Protein AF-A0A2G6FQD0-F1 (afdb_monomer)

Mean predicted aligned error: 5.32 Å

pLDDT: mean 90.0, std 11.41, range [51.72, 98.69]

Radius of gyration: 18.46 Å; Cα contacts (8 Å, |Δi|>4): 497; chains: 1; bounding box: 42×35×57 Å

Sequence (243 aa):
MTTVGIIANPVSGKDIRRLVAHGSVFDNQEKVRIVRRLLVGLARTGVRRVIYMPDYYAIVPRACRGVDTPIELESTPMRAENNQQDSSKAARLMVEAGASCIFVLGGDGTSRVVAKESGAVPIVPLSTGTNNVFPYMIEATIAGLAGGIIASGKVKTEEACYRSPCFEILDAEGSLLDIALVDAAVHTDTFIGSKAIWSMEQISQIFLSRCRPDSIGLSAIGGQLCTISPREQKGLHLVLGKK

Secondary structure (DSSP, 8-state):
--EEEEEE-SSTT--THHHHS-PPP--HHHHHHHHHHHHHHHTTTT--EEEE---TT-HHHHHHTT---SPEEEE-S----SSHHHHHHHHHHHHHTT-S-EEEEE-HHHHHHHHHHHTTS-EEEEESSSS-SSSB---HHHHHHHHHHHHTTSS-HHHH------EEEE-TTS-EEEEESSEEEEE--S---SS----GGGEEEEEES-B-TTS-THHHHHHTT--B-TTSS--EEEEPPP-

Foldseek 3Di:
DQEAEEEAQQCFQPACVVVVPVWDGLHLVVLLVLLLLLQLLLLVQPAAEYEYQDDPVRSNVSSCVPPDGNHHYHYQPDDDPSDLVSLLVSLLSCVVVPHQEYEFEHAQSSCFSSVVRNVPRHYQFEYSTPAHDPHDPDRNSVSSNLRSNRSSVVDDCVVRHADFDKDFDADPVGHGPGIGRFKDWDFQDPDCDSVDDPDPLRTQKMKGSFAACPHDDPSNVVNVVHGDDRRDRDMDMDGDDHD

Structure (mmCIF, N/CA/C/O backbone):
data_AF-A0A2G6FQD0-F1
#
_entry.id   AF-A0A2G6FQD0-F1
#
loop_
_atom_site.group_PDB
_atom_site.id
_atom_site.type_symbol
_atom_site.label_atom_id
_atom_site.label_alt_id
_atom_site.label_comp_id
_atom_site.label_asym_id
_atom_site.label_entity_id
_atom_site.label_seq_id
_atom_site.pdbx_PDB_ins_code
_atom_site.Cartn_x
_atom_site.Cartn_y
_atom_site.Cartn_z
_ato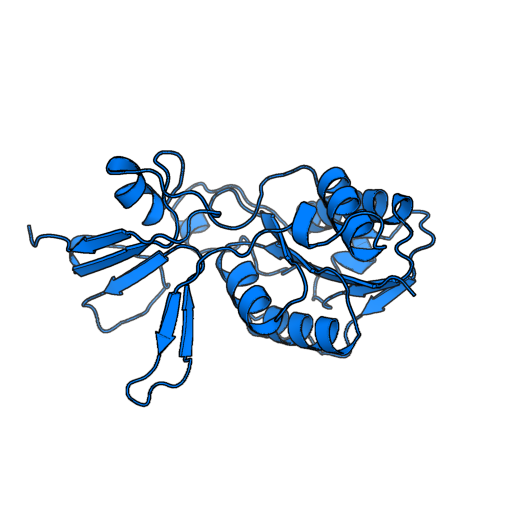m_site.occupancy
_atom_site.B_iso_or_equiv
_atom_site.auth_seq_id
_atom_site.auth_comp_id
_atom_site.auth_asym_id
_atom_site.auth_atom_id
_atom_site.pdbx_PDB_model_num
ATOM 1 N N . MET A 1 1 ? 1.796 3.377 -24.790 1.00 71.94 1 MET A N 1
ATOM 2 C CA . MET A 1 1 ? 2.871 2.586 -24.147 1.00 71.94 1 MET A CA 1
ATOM 3 C C . MET A 1 1 ? 2.362 2.156 -22.781 1.00 71.94 1 MET A C 1
ATOM 5 O O . MET A 1 1 ? 1.781 2.994 -22.107 1.00 71.94 1 MET A O 1
ATOM 9 N N . THR A 1 2 ? 2.486 0.882 -22.405 1.00 93.12 2 THR A N 1
ATOM 10 C CA . THR A 1 2 ? 1.972 0.396 -21.114 1.00 93.12 2 THR A CA 1
ATOM 11 C C . THR A 1 2 ? 2.855 0.892 -19.971 1.00 93.12 2 THR A C 1
ATOM 13 O O . THR A 1 2 ? 4.031 0.514 -19.899 1.00 93.12 2 THR A O 1
ATOM 16 N N . THR A 1 3 ? 2.268 1.712 -19.097 1.00 97.12 3 THR A N 1
ATOM 17 C CA . THR A 1 3 ? 2.952 2.414 -18.005 1.00 97.12 3 THR A CA 1
ATOM 18 C C . THR A 1 3 ? 2.413 1.957 -16.653 1.00 97.12 3 THR A C 1
ATOM 20 O O . THR A 1 3 ? 1.199 1.895 -16.460 1.00 97.12 3 THR A O 1
ATOM 23 N N . VAL A 1 4 ? 3.302 1.684 -15.698 1.00 98.44 4 VAL A N 1
ATOM 24 C CA . VAL A 1 4 ? 2.933 1.442 -14.292 1.00 98.44 4 VAL A CA 1
ATOM 25 C C . VAL A 1 4 ? 3.696 2.376 -13.356 1.00 98.44 4 VAL A C 1
ATOM 27 O O . VAL A 1 4 ? 4.795 2.826 -13.677 1.00 98.44 4 VAL A O 1
ATOM 30 N N . GLY A 1 5 ? 3.111 2.658 -12.197 1.00 98.56 5 GLY A N 1
ATOM 31 C CA . GLY A 1 5 ? 3.716 3.441 -11.125 1.00 98.56 5 GLY A CA 1
ATOM 32 C C . GLY A 1 5 ? 4.351 2.556 -10.049 1.00 98.56 5 GLY A C 1
ATOM 33 O O . GLY A 1 5 ? 3.781 1.525 -9.699 1.00 98.56 5 GLY A O 1
ATOM 34 N N . ILE A 1 6 ? 5.494 2.950 -9.481 1.00 98.62 6 ILE A N 1
ATOM 35 C CA . ILE A 1 6 ? 6.069 2.327 -8.275 1.00 98.62 6 ILE A CA 1
ATOM 36 C C . ILE A 1 6 ? 6.344 3.393 -7.214 1.00 98.62 6 ILE A C 1
ATOM 38 O O . ILE A 1 6 ? 7.216 4.250 -7.370 1.00 98.62 6 ILE A O 1
ATOM 42 N N . ILE A 1 7 ? 5.652 3.291 -6.083 1.00 98.31 7 ILE A N 1
ATOM 43 C CA . ILE A 1 7 ? 5.854 4.133 -4.904 1.00 98.31 7 ILE A CA 1
ATOM 44 C C . ILE A 1 7 ? 6.503 3.276 -3.821 1.00 98.31 7 ILE A C 1
ATOM 46 O O . ILE A 1 7 ? 5.837 2.489 -3.151 1.00 98.31 7 ILE A O 1
ATOM 50 N N . ALA A 1 8 ? 7.817 3.422 -3.647 1.00 95.50 8 ALA A N 1
ATOM 51 C CA . ALA A 1 8 ? 8.569 2.749 -2.593 1.00 95.50 8 ALA A CA 1
ATOM 52 C C . ALA A 1 8 ? 8.951 3.743 -1.495 1.00 95.50 8 ALA A C 1
ATOM 54 O O . ALA A 1 8 ? 9.950 4.447 -1.597 1.00 95.50 8 ALA A O 1
ATOM 55 N N . ASN A 1 9 ? 8.150 3.809 -0.432 1.00 88.25 9 ASN A N 1
ATOM 56 C CA . ASN A 1 9 ? 8.385 4.757 0.654 1.00 88.25 9 ASN A CA 1
ATOM 57 C C . ASN A 1 9 ? 9.619 4.335 1.479 1.00 88.25 9 ASN A C 1
ATOM 59 O O . ASN A 1 9 ? 9.568 3.287 2.124 1.00 88.25 9 ASN A O 1
ATOM 63 N N . PRO A 1 10 ? 10.716 5.114 1.539 1.00 80.75 10 PRO A N 1
ATOM 64 C CA . PRO A 1 10 ? 11.914 4.733 2.296 1.00 80.75 10 PRO A CA 1
ATOM 65 C C . PRO A 1 10 ? 11.749 4.913 3.820 1.00 80.75 10 PRO A C 1
ATOM 67 O O . PRO A 1 10 ? 12.528 4.369 4.604 1.00 80.75 10 PRO A O 1
ATOM 70 N N . VAL A 1 11 ? 10.735 5.665 4.260 1.00 79.56 11 VAL A N 1
ATOM 71 C CA . VAL A 1 11 ? 10.433 5.936 5.676 1.00 79.56 11 VAL A CA 1
ATOM 72 C C . VAL A 1 11 ? 9.488 4.881 6.262 1.00 79.56 11 VAL A C 1
ATOM 74 O O . VAL A 1 11 ? 9.475 4.666 7.474 1.00 79.56 11 VAL A O 1
ATOM 77 N N . SER A 1 12 ? 8.728 4.169 5.421 1.00 70.88 12 SER A N 1
ATOM 78 C CA . SER A 1 12 ? 7.830 3.102 5.881 1.00 70.88 12 SER A CA 1
ATOM 79 C C . SER A 1 12 ? 8.605 2.001 6.621 1.00 70.88 12 SER A C 1
ATOM 81 O O . SER A 1 12 ? 9.744 1.680 6.280 1.00 70.88 12 SER A O 1
ATOM 83 N N . GLY A 1 13 ? 8.004 1.426 7.665 1.00 61.00 13 GLY A N 1
ATOM 84 C CA . GLY A 1 13 ? 8.693 0.446 8.509 1.00 61.00 13 GLY A CA 1
ATOM 85 C C . GLY A 1 13 ? 9.676 1.055 9.524 1.00 61.00 13 GLY A C 1
ATOM 86 O O . GLY A 1 13 ? 10.594 0.382 9.981 1.00 61.00 13 GLY A O 1
ATOM 87 N N . LYS A 1 14 ? 9.504 2.314 9.921 1.00 61.28 14 LYS A N 1
ATOM 88 C CA . LYS A 1 14 ? 10.261 2.926 11.032 1.00 61.28 14 LYS A CA 1
ATOM 89 C C . LYS A 1 14 ? 9.347 3.428 12.156 1.00 61.28 14 LYS A C 1
ATOM 91 O O . LYS A 1 14 ? 9.673 4.384 12.842 1.00 61.28 14 LYS A O 1
ATOM 96 N N . ASP A 1 15 ? 8.176 2.804 12.295 1.00 63.69 15 ASP A N 1
ATOM 97 C CA . ASP A 1 15 ? 7.167 3.135 13.311 1.00 63.69 15 ASP A CA 1
ATOM 98 C C . ASP A 1 15 ? 7.757 3.022 14.731 1.00 63.69 15 ASP A C 1
ATOM 100 O O . ASP A 1 15 ? 8.482 2.067 15.021 1.00 63.69 15 ASP A O 1
ATOM 104 N N . ILE A 1 16 ? 7.418 3.976 15.610 1.00 57.91 16 ILE A N 1
ATOM 105 C CA . ILE A 1 16 ? 7.811 4.014 17.029 1.00 57.91 16 ILE A CA 1
ATOM 106 C C . ILE A 1 16 ? 7.453 2.725 17.772 1.00 57.91 16 ILE A C 1
ATOM 108 O O . ILE A 1 16 ? 8.170 2.316 18.682 1.00 57.91 16 ILE A O 1
ATOM 112 N N . ARG A 1 17 ? 6.405 2.018 17.331 1.00 58.41 17 ARG A N 1
ATOM 113 C CA . ARG A 1 17 ? 6.041 0.695 17.845 1.00 58.41 17 ARG A CA 1
ATOM 114 C C . ARG A 1 17 ? 7.159 -0.335 17.689 1.00 58.41 17 ARG A C 1
ATOM 116 O O . ARG A 1 17 ? 7.110 -1.338 18.373 1.00 58.41 17 ARG A O 1
ATOM 123 N N . ARG A 1 18 ? 8.181 -0.104 16.859 1.00 56.62 18 ARG A N 1
ATOM 124 C CA . ARG A 1 18 ? 9.378 -0.963 16.756 1.00 56.62 18 ARG A CA 1
ATOM 125 C C . ARG A 1 18 ? 10.430 -0.692 17.835 1.00 56.62 18 ARG A C 1
ATOM 127 O O . ARG A 1 18 ? 11.294 -1.531 18.050 1.00 56.62 18 ARG A O 1
ATOM 134 N N . LEU A 1 19 ? 10.368 0.465 18.497 1.00 51.72 19 LEU A N 1
ATOM 135 C CA . LEU A 1 19 ? 11.181 0.753 19.682 1.00 51.72 19 LEU A CA 1
ATOM 136 C C . LEU A 1 19 ? 10.580 0.110 20.934 1.00 51.72 19 LEU A C 1
ATOM 138 O O . LEU A 1 19 ? 11.318 -0.280 21.830 1.00 51.72 19 LEU A O 1
ATOM 142 N N . VAL A 1 20 ? 9.249 -0.002 20.985 1.00 52.34 20 VAL A N 1
ATOM 143 C CA . VAL A 1 20 ? 8.521 -0.506 22.163 1.00 52.34 20 VAL A CA 1
ATOM 144 C C . VAL A 1 20 ? 7.990 -1.933 22.011 1.00 52.34 20 VAL A C 1
ATOM 146 O O . VAL A 1 20 ? 7.699 -2.581 23.007 1.00 52.34 20 VAL A O 1
ATOM 149 N N . ALA A 1 21 ? 7.893 -2.450 20.787 1.00 53.66 21 ALA A N 1
ATOM 150 C CA . ALA A 1 21 ? 7.549 -3.834 20.487 1.00 53.66 21 ALA A CA 1
ATOM 151 C C . ALA A 1 21 ? 8.560 -4.406 19.482 1.00 53.66 21 ALA A C 1
ATOM 153 O O . 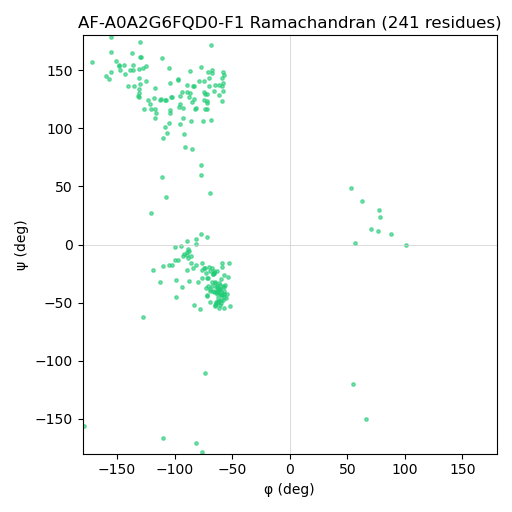ALA A 1 21 ? 8.988 -3.710 18.564 1.00 53.66 21 ALA A O 1
ATOM 154 N N . HIS A 1 22 ? 8.925 -5.684 19.627 1.00 57.97 22 HIS A N 1
ATOM 155 C CA . HIS A 1 22 ? 9.910 -6.402 18.799 1.00 57.97 22 HIS A CA 1
ATOM 156 C C . HIS A 1 22 ? 9.437 -6.665 17.346 1.00 57.97 22 HIS A C 1
ATOM 158 O O . HIS A 1 22 ? 9.566 -7.767 16.817 1.00 57.97 22 HIS A O 1
ATOM 164 N N . GLY A 1 23 ? 8.838 -5.672 16.686 1.00 59.88 23 GLY A N 1
ATOM 165 C CA . GLY A 1 23 ? 8.339 -5.776 15.319 1.00 59.88 23 GLY A CA 1
ATOM 166 C C . GLY A 1 23 ? 9.470 -5.873 14.292 1.00 59.88 23 GLY A C 1
ATOM 167 O O . GLY A 1 23 ? 10.436 -5.114 14.342 1.00 59.88 23 GLY A O 1
ATOM 168 N N . SER A 1 24 ? 9.327 -6.777 13.319 1.00 60.50 24 SER A N 1
ATOM 169 C CA . SER A 1 24 ? 10.334 -7.022 12.280 1.00 60.50 24 SER A CA 1
ATOM 170 C C . SER A 1 24 ? 10.644 -5.776 11.447 1.00 60.50 24 SER A C 1
ATOM 172 O O . SER A 1 24 ? 9.733 -5.072 10.994 1.00 60.50 24 SER A O 1
ATOM 174 N N . VAL A 1 25 ? 11.936 -5.543 11.188 1.00 64.38 25 VAL A N 1
ATOM 175 C CA . VAL A 1 25 ? 12.411 -4.415 10.383 1.00 64.38 25 VAL A CA 1
ATOM 176 C C . VAL A 1 25 ? 12.555 -4.811 8.916 1.00 64.38 25 VAL A C 1
ATOM 178 O O . VAL A 1 25 ? 13.369 -5.655 8.568 1.00 64.38 25 VAL A O 1
ATOM 181 N N . PHE A 1 26 ? 11.780 -4.165 8.046 1.00 73.69 26 PHE A N 1
ATOM 182 C CA . PHE A 1 26 ? 12.017 -4.170 6.602 1.00 73.69 26 PHE A CA 1
ATOM 183 C C . PHE A 1 26 ? 12.889 -2.970 6.273 1.00 73.69 26 PHE A C 1
ATOM 185 O O . PHE A 1 26 ? 12.398 -1.844 6.145 1.00 73.69 26 PHE A O 1
ATOM 192 N N . ASP A 1 27 ? 14.191 -3.210 6.203 1.00 84.19 27 ASP A N 1
ATOM 193 C CA . ASP A 1 27 ? 15.138 -2.181 5.814 1.00 84.19 27 ASP A CA 1
ATOM 194 C C . ASP A 1 27 ? 14.972 -1.795 4.331 1.00 84.19 27 ASP A C 1
ATOM 196 O O . ASP A 1 27 ? 14.232 -2.406 3.549 1.00 84.19 27 ASP A O 1
ATOM 200 N N . ASN A 1 28 ? 15.669 -0.738 3.920 1.00 89.62 28 ASN A N 1
ATOM 201 C CA . ASN A 1 28 ? 15.602 -0.293 2.533 1.00 89.62 28 ASN A CA 1
ATOM 202 C C . ASN A 1 28 ? 16.246 -1.294 1.555 1.00 89.62 28 ASN A C 1
ATOM 204 O O . ASN A 1 28 ? 15.910 -1.260 0.374 1.00 89.62 28 ASN A O 1
ATOM 208 N N . GLN A 1 29 ? 17.127 -2.196 2.007 1.00 92.06 29 GLN A N 1
ATOM 209 C CA . GLN A 1 29 ? 17.675 -3.253 1.151 1.00 92.06 29 GLN A CA 1
ATOM 210 C C . GLN A 1 29 ? 16.635 -4.332 0.850 1.00 92.06 29 GLN A C 1
ATOM 212 O O . GLN A 1 29 ? 16.565 -4.806 -0.282 1.00 92.06 29 GLN A O 1
ATOM 217 N N . GLU A 1 30 ? 15.776 -4.681 1.805 1.00 91.69 30 GLU A N 1
ATOM 218 C CA . GLU A 1 30 ? 14.653 -5.575 1.547 1.00 91.69 30 GLU A CA 1
ATOM 219 C C . GLU A 1 30 ? 13.685 -4.940 0.551 1.00 91.69 30 GLU A C 1
ATOM 221 O O . GLU A 1 30 ? 13.281 -5.597 -0.403 1.00 91.69 30 GLU A O 1
ATOM 226 N N . LYS A 1 31 ? 13.405 -3.636 0.665 1.00 93.69 31 LYS A N 1
ATOM 227 C CA . LYS A 1 31 ? 12.603 -2.925 -0.348 1.00 93.69 31 LYS A CA 1
ATOM 228 C C . LYS A 1 31 ? 13.252 -2.971 -1.732 1.00 93.69 31 LYS A C 1
ATOM 230 O O . LYS A 1 31 ? 12.552 -3.221 -2.708 1.00 93.69 31 LYS A O 1
ATOM 235 N N . VAL A 1 32 ? 14.576 -2.810 -1.832 1.00 96.19 32 VAL A N 1
ATOM 236 C CA . VAL A 1 32 ? 15.315 -2.988 -3.099 1.00 96.19 32 VAL A CA 1
ATOM 237 C C . VAL A 1 32 ? 15.114 -4.401 -3.658 1.00 96.19 32 VAL A C 1
ATOM 239 O O . VAL A 1 32 ? 14.868 -4.554 -4.855 1.00 96.19 32 VAL A O 1
ATOM 242 N N . ARG A 1 33 ? 15.176 -5.441 -2.817 1.00 95.38 33 ARG A N 1
ATOM 243 C CA . ARG A 1 33 ? 14.945 -6.835 -3.237 1.00 95.38 33 ARG A CA 1
ATOM 244 C C . ARG A 1 33 ? 13.501 -7.078 -3.688 1.00 95.38 33 ARG A C 1
ATOM 246 O O . ARG A 1 33 ? 13.303 -7.731 -4.711 1.00 95.38 33 ARG A O 1
ATOM 253 N N . ILE A 1 34 ? 12.514 -6.520 -2.984 1.00 95.94 34 ILE A N 1
ATOM 254 C CA . ILE A 1 34 ? 11.093 -6.570 -3.362 1.00 95.94 34 ILE A CA 1
ATOM 255 C C . ILE A 1 34 ? 10.888 -5.897 -4.722 1.00 95.94 34 ILE A C 1
ATOM 257 O O . ILE A 1 34 ? 10.346 -6.526 -5.626 1.00 95.94 34 ILE A O 1
ATOM 261 N N . VAL A 1 35 ? 11.371 -4.662 -4.909 1.00 97.31 35 VAL A N 1
ATOM 262 C CA . VAL A 1 35 ? 11.250 -3.957 -6.197 1.00 97.31 35 VAL A CA 1
ATOM 263 C C . VAL A 1 35 ? 11.964 -4.721 -7.310 1.00 97.31 35 VAL A C 1
ATOM 265 O O . VAL A 1 35 ? 11.441 -4.812 -8.414 1.00 97.31 35 VAL A O 1
ATOM 268 N N . ARG A 1 36 ? 13.123 -5.333 -7.046 1.00 97.00 36 ARG A N 1
ATOM 269 C CA . ARG A 1 36 ? 13.823 -6.138 -8.057 1.00 97.00 36 ARG A CA 1
ATOM 270 C C . ARG A 1 36 ? 12.957 -7.301 -8.541 1.00 97.00 36 ARG A C 1
ATOM 272 O O . ARG A 1 36 ? 12.780 -7.470 -9.743 1.00 97.00 36 ARG A O 1
ATOM 279 N N . ARG A 1 37 ? 12.390 -8.076 -7.612 1.00 96.31 37 ARG A N 1
ATOM 280 C CA . ARG A 1 37 ? 11.478 -9.188 -7.927 1.00 96.31 37 ARG A CA 1
ATOM 281 C C . ARG A 1 37 ? 10.213 -8.703 -8.643 1.00 96.31 37 ARG A C 1
ATOM 283 O O . ARG A 1 37 ? 9.765 -9.358 -9.584 1.00 96.31 37 ARG A O 1
ATOM 290 N N . LEU A 1 38 ? 9.701 -7.534 -8.259 1.00 97.25 38 LEU A N 1
ATOM 291 C CA . LEU A 1 38 ? 8.575 -6.869 -8.913 1.00 97.25 38 LEU A CA 1
ATOM 292 C C . LEU A 1 38 ? 8.876 -6.528 -10.381 1.00 97.25 38 LEU A C 1
ATOM 294 O O . LEU A 1 38 ? 8.090 -6.874 -11.261 1.00 97.25 38 LEU A O 1
ATOM 298 N N . LEU A 1 39 ? 10.030 -5.908 -10.657 1.00 97.00 39 LEU A N 1
ATOM 299 C CA . LEU A 1 39 ? 10.466 -5.558 -12.014 1.00 97.00 39 LEU A CA 1
ATOM 300 C C . LEU A 1 39 ? 10.642 -6.801 -12.900 1.00 97.00 39 LEU A C 1
ATOM 302 O O . LEU A 1 39 ? 10.244 -6.776 -14.063 1.00 97.00 39 LEU A O 1
ATOM 306 N N . VAL A 1 40 ? 11.172 -7.900 -12.349 1.00 95.75 40 VAL A N 1
ATOM 307 C CA . VAL A 1 40 ? 11.286 -9.188 -13.063 1.00 95.75 40 VAL A CA 1
ATOM 308 C C . VAL A 1 40 ? 9.912 -9.718 -13.484 1.00 95.75 40 VAL A C 1
ATOM 310 O O . VAL A 1 40 ? 9.759 -10.178 -14.615 1.00 95.75 40 VAL A O 1
ATOM 313 N N . GLY A 1 41 ? 8.904 -9.624 -12.609 1.00 96.25 41 GLY A N 1
ATOM 314 C CA . GLY A 1 41 ? 7.526 -9.992 -12.945 1.00 96.25 41 GLY A CA 1
ATOM 315 C C . GLY A 1 41 ? 6.950 -9.096 -14.041 1.00 96.25 41 GLY A C 1
ATOM 316 O O . GLY A 1 41 ? 6.471 -9.588 -15.062 1.00 96.25 41 GLY A O 1
ATOM 317 N N . LEU A 1 42 ? 7.077 -7.776 -13.877 1.00 96.75 42 LEU A N 1
ATOM 318 C CA . LEU A 1 42 ? 6.586 -6.784 -14.838 1.00 96.75 42 LEU A CA 1
ATOM 319 C C . LEU A 1 42 ? 7.168 -6.981 -16.242 1.00 96.75 42 LEU A C 1
ATOM 321 O O . LEU A 1 42 ? 6.422 -6.903 -17.222 1.00 96.75 42 LEU A O 1
ATOM 325 N N . ALA A 1 43 ? 8.457 -7.316 -16.348 1.00 95.06 43 ALA A N 1
ATOM 326 C CA . ALA A 1 43 ? 9.152 -7.518 -17.621 1.00 95.06 43 ALA A CA 1
ATOM 327 C C . ALA A 1 43 ? 8.526 -8.623 -18.494 1.00 95.06 43 ALA A C 1
ATOM 329 O O . ALA A 1 43 ? 8.737 -8.654 -19.706 1.00 95.06 43 ALA A O 1
ATOM 330 N N . ARG A 1 44 ? 7.721 -9.520 -17.907 1.00 95.06 44 ARG A N 1
ATOM 331 C CA . ARG A 1 44 ? 7.029 -10.613 -18.614 1.00 95.06 44 ARG A CA 1
ATOM 332 C C . ARG A 1 44 ? 5.598 -10.277 -19.039 1.00 95.06 44 ARG A C 1
ATOM 334 O O . ARG A 1 44 ? 4.943 -11.092 -19.682 1.00 95.06 44 ARG A O 1
ATOM 341 N N . THR A 1 45 ? 5.102 -9.084 -18.718 1.00 95.12 45 THR A N 1
ATOM 342 C CA . THR A 1 45 ? 3.683 -8.736 -18.912 1.00 95.12 45 THR A CA 1
ATOM 343 C C . THR A 1 45 ? 3.408 -7.868 -20.136 1.00 95.12 45 THR A C 1
ATOM 345 O O . THR A 1 45 ? 2.281 -7.869 -20.624 1.00 95.12 45 THR A O 1
ATOM 348 N N . GLY A 1 46 ? 4.423 -7.206 -20.698 1.00 91.94 46 GLY A N 1
ATOM 349 C CA . GLY A 1 46 ? 4.267 -6.233 -21.789 1.00 91.94 46 GLY A CA 1
ATOM 350 C C . GLY A 1 46 ? 4.326 -4.774 -21.328 1.00 91.94 46 GLY A C 1
ATOM 351 O O . GLY A 1 46 ? 4.270 -3.875 -22.164 1.00 91.94 46 GLY A O 1
ATOM 352 N N . VAL A 1 47 ? 4.495 -4.535 -20.024 1.00 96.12 47 VAL A N 1
ATOM 353 C CA . VAL A 1 47 ? 4.868 -3.225 -19.472 1.00 96.12 47 VAL A CA 1
ATOM 354 C C . VAL A 1 47 ? 6.192 -2.770 -20.087 1.00 96.12 47 VAL A C 1
ATOM 356 O O . VAL A 1 47 ? 7.145 -3.544 -20.168 1.00 96.12 47 VAL A O 1
ATOM 359 N N . ARG A 1 48 ? 6.238 -1.514 -20.541 1.00 94.88 48 ARG A N 1
ATOM 360 C CA . ARG A 1 48 ? 7.419 -0.920 -21.190 1.00 94.88 48 ARG A CA 1
ATOM 361 C C . ARG A 1 48 ? 7.977 0.278 -20.438 1.00 94.88 48 ARG A C 1
ATOM 363 O O . ARG A 1 48 ? 9.145 0.583 -20.620 1.00 94.88 48 ARG A O 1
ATOM 370 N N . ARG A 1 49 ? 7.167 0.932 -19.604 1.00 97.38 49 ARG A N 1
ATOM 371 C CA . ARG A 1 49 ? 7.565 2.105 -18.823 1.00 97.38 49 ARG A CA 1
ATOM 372 C C . ARG A 1 49 ? 7.158 1.925 -17.368 1.00 97.38 49 ARG A C 1
ATOM 374 O O . ARG A 1 49 ? 6.029 1.530 -17.073 1.00 97.38 49 ARG A O 1
ATOM 381 N N . VAL A 1 50 ? 8.079 2.220 -16.465 1.00 98.00 50 VAL A N 1
ATOM 382 C CA . VAL A 1 50 ? 7.845 2.292 -15.025 1.00 98.00 50 VAL A CA 1
ATOM 383 C C . VAL A 1 50 ? 8.194 3.702 -14.576 1.00 98.00 50 VAL A C 1
ATOM 385 O O . VAL A 1 50 ? 9.347 4.124 -14.660 1.00 98.00 50 VAL A O 1
ATOM 388 N N . ILE A 1 51 ? 7.187 4.408 -14.074 1.00 98.31 51 ILE A N 1
ATOM 389 C CA . ILE A 1 51 ? 7.363 5.702 -13.424 1.00 98.31 51 ILE A CA 1
ATOM 390 C C . ILE A 1 51 ? 7.504 5.446 -11.924 1.00 98.31 51 ILE A C 1
ATOM 392 O O . ILE A 1 51 ? 6.704 4.706 -11.351 1.00 98.31 51 ILE A O 1
ATOM 396 N N . TYR A 1 52 ? 8.503 6.023 -11.264 1.00 98.38 52 TYR A N 1
ATOM 397 C CA . TYR A 1 52 ? 8.750 5.764 -9.845 1.00 98.38 52 TYR A CA 1
ATOM 398 C C . TYR A 1 52 ? 8.930 7.030 -9.012 1.00 98.38 52 TYR A C 1
ATOM 400 O O . TYR A 1 52 ? 9.409 8.054 -9.492 1.00 98.38 52 TYR A O 1
ATOM 408 N N . MET A 1 53 ? 8.565 6.940 -7.731 1.00 97.88 53 MET A N 1
ATOM 409 C CA . MET A 1 53 ? 8.825 7.997 -6.752 1.00 97.88 53 MET A CA 1
ATOM 410 C C . MET A 1 53 ? 10.328 8.046 -6.418 1.00 97.88 53 MET A C 1
ATOM 412 O O . MET A 1 53 ? 10.860 7.020 -5.979 1.00 97.88 53 MET A O 1
ATOM 416 N N . PRO A 1 54 ? 11.023 9.190 -6.579 1.00 96.75 54 PRO A N 1
ATOM 417 C CA . PRO A 1 54 ? 12.410 9.323 -6.147 1.00 96.75 54 PRO A CA 1
ATOM 418 C C . PRO A 1 54 ? 12.513 9.264 -4.621 1.00 96.75 54 PRO A C 1
ATOM 420 O O . PRO A 1 54 ? 11.608 9.681 -3.901 1.00 96.75 54 PRO A O 1
ATOM 423 N N . ASP A 1 55 ? 13.640 8.768 -4.119 1.00 94.50 55 ASP A N 1
ATOM 424 C CA . ASP A 1 55 ? 13.884 8.632 -2.689 1.00 94.50 55 ASP A CA 1
ATOM 425 C C . ASP A 1 55 ? 15.383 8.733 -2.362 1.00 94.50 55 ASP A C 1
ATOM 427 O O . ASP A 1 55 ? 16.236 8.471 -3.213 1.00 94.50 55 ASP A O 1
ATOM 431 N N . TYR A 1 56 ? 15.719 9.083 -1.117 1.00 92.44 56 TYR A N 1
ATOM 432 C CA . TYR A 1 56 ? 17.111 9.286 -0.690 1.00 92.44 56 TYR A CA 1
ATOM 433 C C . TYR A 1 56 ? 17.984 8.019 -0.769 1.00 92.44 56 TYR A C 1
ATOM 435 O O . TYR A 1 56 ? 19.211 8.106 -0.809 1.00 92.44 56 TYR A O 1
ATOM 443 N N . TYR A 1 57 ? 17.378 6.830 -0.749 1.00 94.19 57 TYR A N 1
ATOM 444 C CA . TYR A 1 57 ? 18.075 5.550 -0.840 1.00 94.19 57 TYR A CA 1
ATOM 445 C C . TYR A 1 57 ? 18.178 5.035 -2.280 1.00 94.19 57 TYR A C 1
ATOM 447 O O . TYR A 1 57 ? 18.914 4.073 -2.528 1.00 94.19 57 TYR A O 1
ATOM 455 N N . ALA A 1 58 ? 17.467 5.670 -3.215 1.00 95.62 58 ALA A N 1
ATOM 456 C CA . ALA A 1 58 ? 17.335 5.275 -4.608 1.00 95.62 58 ALA A CA 1
ATOM 457 C C . ALA A 1 58 ? 16.870 3.814 -4.764 1.00 95.62 58 ALA A C 1
ATOM 459 O O . ALA A 1 58 ? 17.472 3.044 -5.513 1.00 95.62 58 ALA A O 1
ATOM 460 N N . ILE A 1 59 ? 15.813 3.410 -4.054 1.00 96.50 59 ILE A N 1
ATOM 461 C CA . ILE A 1 59 ? 15.310 2.028 -4.007 1.00 96.50 59 ILE A CA 1
ATOM 462 C C . ILE A 1 59 ? 15.088 1.469 -5.418 1.00 96.50 59 ILE A C 1
ATOM 464 O O . ILE A 1 59 ? 15.625 0.409 -5.744 1.00 96.50 59 ILE A O 1
ATOM 468 N N . VAL A 1 60 ? 14.339 2.181 -6.266 1.00 96.94 60 VAL A N 1
ATOM 469 C CA . VAL A 1 60 ? 14.011 1.708 -7.623 1.00 96.94 60 VAL A CA 1
ATOM 470 C C . VAL A 1 60 ? 15.239 1.682 -8.544 1.00 96.94 60 VAL A C 1
ATOM 472 O O . VAL A 1 60 ? 15.519 0.614 -9.099 1.00 96.94 60 VAL A O 1
ATOM 475 N N . PRO A 1 61 ? 16.059 2.752 -8.646 1.00 95.88 61 PRO A N 1
ATOM 476 C CA . PRO A 1 61 ? 17.313 2.690 -9.401 1.00 95.88 61 PRO A CA 1
ATOM 477 C C . PRO A 1 61 ? 18.232 1.544 -8.961 1.00 95.88 61 PRO A C 1
ATOM 479 O O . PRO A 1 61 ? 18.799 0.835 -9.792 1.00 95.88 61 PRO A O 1
ATOM 482 N N . ARG A 1 62 ? 18.366 1.309 -7.648 1.00 96.81 62 ARG A N 1
ATOM 483 C CA . ARG A 1 62 ? 19.192 0.219 -7.107 1.00 96.81 62 ARG A CA 1
ATOM 484 C C . ARG A 1 62 ? 18.632 -1.161 -7.430 1.00 96.81 62 ARG A C 1
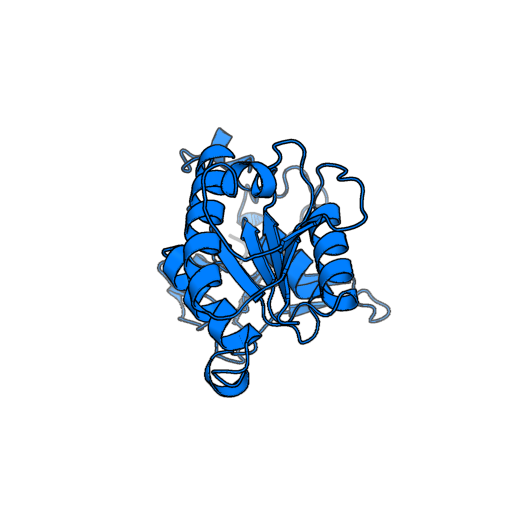ATOM 486 O O . ARG A 1 62 ? 19.422 -2.078 -7.656 1.00 96.81 62 ARG A O 1
ATOM 493 N N . ALA A 1 63 ? 17.311 -1.314 -7.448 1.00 95.94 63 ALA A N 1
ATOM 494 C CA . ALA A 1 63 ? 16.648 -2.568 -7.784 1.00 95.94 63 ALA A CA 1
ATOM 495 C C . ALA A 1 63 ? 16.907 -2.988 -9.236 1.00 95.94 63 ALA A C 1
ATOM 497 O O . ALA A 1 63 ? 17.113 -4.174 -9.490 1.00 95.94 63 ALA A O 1
ATOM 498 N N . CYS A 1 64 ? 16.976 -2.021 -10.154 1.00 93.44 64 CYS A N 1
ATOM 499 C CA . CYS A 1 64 ? 17.229 -2.271 -11.571 1.00 93.44 64 CYS A CA 1
ATOM 500 C C . CYS A 1 64 ? 18.690 -2.590 -11.903 1.00 93.44 64 CYS A C 1
ATOM 502 O O . CYS A 1 64 ? 18.969 -3.204 -12.931 1.00 93.44 64 CYS A O 1
ATOM 504 N N . ARG A 1 65 ? 19.649 -2.200 -11.051 1.00 90.44 65 ARG A N 1
ATOM 505 C CA . ARG A 1 65 ? 21.062 -2.523 -11.298 1.00 90.44 65 ARG A CA 1
ATOM 506 C C . ARG A 1 65 ? 21.257 -4.035 -11.392 1.00 90.44 65 ARG A C 1
ATOM 508 O O . ARG A 1 65 ? 20.928 -4.753 -10.445 1.00 90.44 65 ARG A O 1
ATOM 515 N N . GLY A 1 66 ? 21.816 -4.478 -12.518 1.00 78.94 66 GLY A N 1
ATOM 516 C CA . GLY A 1 66 ? 22.067 -5.890 -12.814 1.00 78.94 66 GLY A CA 1
ATOM 517 C C . GLY A 1 66 ? 20.828 -6.686 -13.237 1.00 78.94 66 GLY A C 1
ATOM 518 O O . GLY A 1 66 ? 20.898 -7.909 -13.275 1.00 78.94 66 GLY A O 1
ATOM 519 N N . VAL A 1 67 ? 19.703 -6.024 -13.524 1.00 82.50 67 VAL A N 1
ATOM 520 C CA . VAL A 1 67 ? 18.509 -6.653 -14.100 1.00 82.50 67 VAL A CA 1
ATOM 521 C C . VAL A 1 67 ? 18.441 -6.276 -15.572 1.00 82.50 67 VAL A C 1
ATOM 523 O O . VAL A 1 67 ? 18.273 -5.103 -15.894 1.00 82.50 67 VAL A O 1
ATOM 526 N N . ASP A 1 68 ? 18.558 -7.265 -16.452 1.00 83.62 68 ASP A N 1
ATOM 527 C CA . ASP A 1 68 ? 18.281 -7.074 -17.873 1.00 83.62 68 ASP A CA 1
ATOM 528 C C . ASP A 1 68 ? 16.761 -7.014 -18.074 1.00 83.62 68 ASP A C 1
ATOM 530 O O . ASP A 1 68 ? 16.049 -8.006 -17.887 1.00 83.62 68 ASP A O 1
ATOM 534 N N . THR A 1 69 ? 16.241 -5.817 -18.341 1.00 84.56 69 THR A N 1
ATOM 535 C CA . THR A 1 69 ? 14.808 -5.579 -18.513 1.00 84.56 69 THR A CA 1
ATOM 536 C C . THR A 1 69 ? 14.560 -4.584 -19.643 1.00 84.56 69 THR A C 1
ATOM 538 O O . THR A 1 69 ? 15.218 -3.547 -19.697 1.00 84.56 69 THR A O 1
ATOM 541 N N . PRO A 1 70 ? 13.576 -4.838 -20.527 1.00 85.62 70 PRO A N 1
ATOM 542 C CA . PRO A 1 70 ? 13.191 -3.902 -21.584 1.00 85.62 70 PRO A CA 1
ATOM 543 C C . PRO A 1 70 ? 12.344 -2.726 -21.062 1.00 85.62 70 PRO A C 1
ATOM 545 O O . PRO A 1 70 ? 11.740 -2.009 -21.860 1.00 85.62 70 PRO A O 1
ATOM 548 N N . ILE A 1 71 ? 12.211 -2.588 -19.739 1.00 94.00 71 ILE A N 1
ATOM 549 C CA . ILE A 1 71 ? 11.413 -1.556 -19.082 1.00 94.00 71 ILE A CA 1
ATOM 550 C C . ILE A 1 71 ? 12.248 -0.286 -18.937 1.00 94.00 71 ILE A C 1
ATOM 552 O O . ILE A 1 71 ? 13.277 -0.280 -18.265 1.00 94.00 71 ILE A O 1
ATOM 556 N N . GLU A 1 72 ? 11.744 0.805 -19.495 1.00 95.38 72 GLU A N 1
ATOM 557 C CA . GLU A 1 72 ? 12.260 2.146 -19.266 1.00 95.38 72 GLU A CA 1
ATOM 558 C C . GLU A 1 72 ? 11.870 2.638 -17.867 1.00 95.38 72 GLU A C 1
ATOM 560 O O . GLU A 1 72 ? 10.702 2.563 -17.470 1.00 95.38 72 GLU A O 1
ATOM 565 N N . LEU A 1 73 ? 12.854 3.133 -17.117 1.00 96.00 73 LEU A N 1
ATOM 566 C CA . LEU A 1 73 ? 12.660 3.698 -15.786 1.00 96.00 73 LEU A CA 1
ATOM 567 C C . LEU A 1 73 ? 12.689 5.217 -15.837 1.00 96.00 73 LEU A C 1
ATOM 569 O O . LEU A 1 73 ? 13.673 5.808 -16.274 1.00 96.00 73 LEU A O 1
ATOM 573 N N . GLU A 1 74 ? 11.654 5.834 -15.283 1.00 97.00 74 GLU A N 1
ATOM 574 C CA . GLU A 1 74 ? 11.529 7.283 -15.221 1.00 97.00 74 GLU A CA 1
ATOM 575 C C . GLU A 1 74 ? 11.144 7.733 -13.814 1.00 97.00 74 GLU A C 1
ATOM 577 O O . GLU A 1 74 ? 10.183 7.247 -13.220 1.00 97.00 74 GLU A O 1
ATOM 582 N N . SER A 1 75 ? 11.899 8.675 -13.257 1.00 97.81 75 SER A N 1
ATOM 583 C CA . SER A 1 75 ? 11.533 9.295 -11.985 1.00 97.81 75 SER A CA 1
ATOM 584 C C . SER A 1 75 ? 10.377 10.265 -12.199 1.00 97.81 75 SER A C 1
ATOM 586 O O . SER A 1 75 ? 10.402 11.044 -13.150 1.00 97.81 75 SER A O 1
ATOM 588 N N . THR A 1 76 ? 9.418 10.316 -11.272 1.00 97.62 76 THR A N 1
ATOM 589 C CA . THR A 1 76 ? 8.456 11.424 -11.246 1.00 97.62 76 THR A CA 1
ATOM 590 C C . THR A 1 76 ? 9.194 12.770 -11.121 1.00 97.62 76 THR A C 1
ATOM 592 O O . THR A 1 76 ? 10.232 12.838 -10.446 1.00 97.62 76 THR A O 1
ATOM 595 N N . PRO A 1 77 ? 8.680 13.856 -11.736 1.00 96.31 77 PRO A N 1
ATOM 596 C CA . PRO A 1 77 ? 9.302 15.181 -11.707 1.00 96.31 77 PRO A CA 1
ATOM 597 C C . PRO A 1 77 ? 9.047 15.877 -10.361 1.00 96.31 77 PRO A C 1
ATOM 599 O O . PRO A 1 77 ? 8.299 16.847 -10.248 1.00 96.31 77 PRO A O 1
ATOM 602 N N . MET A 1 78 ? 9.649 15.350 -9.299 1.00 94.94 78 MET A N 1
ATOM 603 C CA . MET A 1 78 ? 9.523 15.874 -7.944 1.00 94.94 78 MET A CA 1
ATOM 604 C C . MET A 1 78 ? 10.830 15.750 -7.167 1.00 94.94 78 MET A C 1
ATOM 606 O O . MET A 1 78 ? 11.647 14.867 -7.413 1.00 94.94 78 MET A O 1
ATOM 610 N N . ARG A 1 79 ? 10.996 16.621 -6.172 1.00 92.31 79 ARG A N 1
ATOM 611 C CA . ARG A 1 79 ? 12.011 16.471 -5.133 1.00 92.31 79 ARG A CA 1
ATOM 612 C C . ARG A 1 79 ? 11.366 15.792 -3.929 1.00 92.31 79 ARG A C 1
ATOM 614 O O . ARG A 1 79 ? 10.330 16.264 -3.476 1.00 92.31 79 ARG A O 1
ATOM 621 N N . ALA A 1 80 ? 11.973 14.711 -3.448 1.00 90.88 80 ALA A N 1
ATOM 622 C CA . ALA A 1 80 ? 11.518 14.032 -2.241 1.00 90.88 80 ALA A CA 1
ATOM 623 C C . ALA A 1 80 ? 11.884 14.846 -0.993 1.00 90.88 80 ALA A C 1
ATOM 625 O O . ALA A 1 80 ? 13.035 15.268 -0.834 1.00 90.88 80 ALA A O 1
ATOM 626 N N . GLU A 1 81 ? 10.911 15.042 -0.113 1.00 89.69 81 GLU A N 1
ATOM 627 C CA . GLU A 1 81 ? 11.053 15.743 1.167 1.00 89.69 81 GLU A CA 1
ATOM 628 C C . GLU A 1 81 ? 11.213 14.782 2.358 1.00 89.69 81 GLU A C 1
ATOM 630 O O . GLU A 1 81 ? 11.436 15.208 3.489 1.00 89.69 81 GLU A O 1
ATOM 635 N N . ASN A 1 82 ? 11.159 13.473 2.101 1.00 83.31 82 ASN A N 1
ATOM 636 C CA . ASN A 1 82 ? 11.217 12.381 3.072 1.00 83.31 82 ASN A CA 1
ATOM 637 C C . ASN A 1 82 ? 10.048 12.390 4.061 1.00 83.31 82 ASN A C 1
ATOM 639 O O . ASN A 1 82 ? 10.208 12.051 5.237 1.00 83.31 82 ASN A O 1
ATOM 643 N N . ASN A 1 83 ? 8.860 12.750 3.581 1.00 84.56 83 ASN A N 1
ATOM 644 C CA . ASN A 1 83 ? 7.640 12.770 4.376 1.00 84.56 83 ASN A CA 1
ATOM 645 C C . ASN A 1 83 ? 6.495 12.035 3.653 1.00 84.56 83 ASN A C 1
ATOM 647 O O . ASN A 1 83 ? 6.630 11.561 2.526 1.00 84.56 83 ASN A O 1
ATOM 651 N N . GLN A 1 84 ? 5.351 11.884 4.323 1.00 76.25 84 GLN A N 1
ATOM 652 C CA . GLN A 1 84 ? 4.217 11.138 3.767 1.00 76.25 84 GLN A CA 1
ATOM 653 C C . GLN A 1 84 ? 3.607 11.809 2.518 1.00 76.25 84 GLN A C 1
ATOM 655 O O . GLN A 1 84 ? 3.017 11.112 1.689 1.00 76.25 84 GLN A O 1
ATOM 660 N N . GLN A 1 85 ? 3.775 13.127 2.353 1.00 88.88 85 GLN A N 1
ATOM 661 C CA . GLN A 1 85 ? 3.284 13.869 1.189 1.00 88.88 85 GLN A CA 1
ATOM 662 C C . GLN A 1 85 ? 4.005 13.456 -0.096 1.00 88.88 85 GLN A C 1
ATOM 664 O O . GLN A 1 85 ? 3.395 13.517 -1.160 1.00 88.88 85 GLN A O 1
ATOM 669 N N . ASP A 1 86 ? 5.238 12.938 -0.010 1.00 94.56 86 ASP A N 1
ATOM 670 C CA . ASP A 1 86 ? 5.952 12.420 -1.182 1.00 94.56 86 ASP A CA 1
ATOM 671 C C . ASP A 1 86 ? 5.147 11.319 -1.886 1.00 94.56 86 ASP A C 1
ATOM 673 O O . ASP A 1 86 ? 5.024 11.314 -3.108 1.00 94.56 86 ASP A O 1
ATOM 677 N N . SER A 1 87 ? 4.539 10.406 -1.117 1.00 96.56 87 SER A N 1
ATOM 678 C CA . SER A 1 87 ? 3.743 9.304 -1.674 1.00 96.56 87 SER A CA 1
ATOM 679 C C . SER A 1 87 ? 2.435 9.786 -2.309 1.00 96.56 87 SER A C 1
ATOM 681 O O . SER A 1 87 ? 2.057 9.274 -3.358 1.00 96.56 87 SER A O 1
ATOM 683 N N . SER A 1 88 ? 1.771 10.785 -1.716 1.00 96.25 88 SER A N 1
ATOM 684 C CA . SER A 1 88 ? 0.574 11.425 -2.293 1.00 96.25 88 SER A CA 1
ATOM 685 C C . SER A 1 88 ? 0.926 12.146 -3.602 1.00 96.25 88 SER A C 1
ATOM 687 O O . SER A 1 88 ? 0.366 11.845 -4.655 1.00 96.25 88 SER A O 1
ATOM 689 N N . LYS A 1 89 ? 1.952 13.005 -3.584 1.00 97.62 89 LYS A N 1
ATOM 690 C CA . LYS A 1 89 ? 2.413 13.737 -4.770 1.00 97.62 89 LYS A CA 1
ATOM 691 C C . LYS A 1 89 ? 2.850 12.802 -5.898 1.00 97.62 89 LYS A C 1
ATOM 693 O O . LYS A 1 89 ? 2.493 13.031 -7.050 1.00 97.62 89 LYS A O 1
ATOM 698 N N . ALA A 1 90 ? 3.591 11.740 -5.582 1.00 98.12 90 ALA A N 1
ATOM 699 C CA . ALA A 1 90 ? 4.000 10.745 -6.566 1.00 98.12 90 ALA A CA 1
ATOM 700 C C . ALA A 1 90 ? 2.802 10.015 -7.183 1.00 98.12 90 ALA A C 1
ATOM 702 O O . ALA A 1 90 ? 2.776 9.837 -8.397 1.00 98.12 90 ALA A O 1
ATOM 703 N N . ALA A 1 91 ? 1.807 9.634 -6.375 1.00 98.31 91 ALA A N 1
ATOM 704 C CA . ALA A 1 91 ? 0.586 9.004 -6.867 1.00 98.31 91 ALA A CA 1
ATOM 705 C C . ALA A 1 91 ? -0.155 9.916 -7.850 1.00 98.31 91 ALA A C 1
ATOM 707 O O . ALA A 1 91 ? -0.459 9.480 -8.959 1.00 98.31 91 ALA A O 1
ATOM 708 N N . ARG A 1 92 ? -0.337 11.195 -7.499 1.00 98.25 92 ARG A N 1
ATOM 709 C CA . ARG A 1 92 ? -0.967 12.182 -8.384 1.00 98.25 92 ARG A CA 1
ATOM 710 C C . ARG A 1 92 ? -0.218 12.325 -9.713 1.00 98.25 92 ARG A C 1
ATOM 712 O O . ARG A 1 92 ? -0.824 12.215 -10.773 1.00 98.25 92 ARG A O 1
ATOM 719 N N . LEU A 1 93 ? 1.109 12.471 -9.662 1.00 98.31 93 LEU A N 1
ATOM 720 C CA . LEU A 1 93 ? 1.958 12.573 -10.857 1.00 98.31 93 LEU A CA 1
ATOM 721 C C . LEU A 1 93 ? 1.917 11.303 -11.723 1.00 98.31 93 LEU A C 1
ATOM 723 O O . LEU A 1 93 ? 1.972 11.391 -12.945 1.00 98.31 93 LEU A O 1
ATOM 727 N N . MET A 1 94 ? 1.816 10.116 -11.117 1.00 98.44 94 MET A N 1
ATOM 728 C CA . MET A 1 94 ? 1.686 8.853 -11.855 1.00 98.44 94 MET A CA 1
ATOM 729 C C . MET A 1 94 ? 0.333 8.742 -12.562 1.00 98.44 94 MET A C 1
ATOM 731 O O . MET A 1 94 ? 0.292 8.285 -13.704 1.00 98.44 94 MET A O 1
ATOM 735 N N . VAL A 1 95 ? -0.754 9.174 -11.914 1.00 98.25 95 VAL A N 1
ATOM 736 C CA . VAL A 1 95 ? -2.088 9.241 -12.530 1.00 98.25 95 VAL A CA 1
ATOM 737 C C . VAL A 1 95 ? -2.081 10.227 -13.700 1.00 98.25 95 VAL A C 1
ATOM 739 O O . VAL A 1 95 ? -2.480 9.860 -14.802 1.00 98.25 95 VAL A O 1
ATOM 742 N N . GLU A 1 96 ? -1.555 11.439 -13.495 1.00 97.38 96 GLU A N 1
ATOM 743 C CA . GLU A 1 96 ? -1.410 12.465 -14.541 1.00 97.38 96 GLU A CA 1
ATOM 744 C C . GLU A 1 96 ? -0.558 11.967 -15.726 1.00 97.38 96 GLU A C 1
ATOM 746 O O . GLU A 1 96 ? -0.860 12.260 -16.881 1.00 97.38 96 GLU A O 1
ATOM 751 N N . ALA A 1 97 ? 0.469 11.153 -15.462 1.00 96.75 97 ALA A N 1
ATOM 752 C CA . ALA A 1 97 ? 1.322 10.547 -16.484 1.00 96.75 97 ALA A CA 1
ATOM 753 C C . ALA A 1 97 ? 0.729 9.282 -17.146 1.00 96.75 97 ALA A C 1
ATOM 755 O O . ALA A 1 97 ? 1.402 8.641 -17.962 1.00 96.75 97 ALA A O 1
ATOM 756 N N . GLY A 1 98 ? -0.512 8.909 -16.812 1.00 96.44 98 GLY A N 1
ATOM 757 C CA . GLY A 1 98 ? -1.238 7.803 -17.437 1.00 96.44 98 GLY A CA 1
ATOM 758 C C . GLY A 1 98 ? -0.813 6.411 -16.962 1.00 96.44 98 GLY A C 1
ATOM 759 O O . GLY A 1 98 ? -0.879 5.454 -17.738 1.00 96.44 98 GLY A O 1
ATOM 760 N N . ALA A 1 99 ? -0.351 6.269 -15.716 1.00 97.75 99 ALA A N 1
ATOM 761 C CA . ALA A 1 99 ? -0.099 4.954 -15.135 1.00 97.75 99 ALA A CA 1
ATOM 762 C C . ALA A 1 99 ? -1.400 4.136 -15.069 1.00 97.75 99 ALA A C 1
ATOM 764 O O . ALA A 1 99 ? -2.406 4.584 -14.529 1.00 97.75 99 ALA A O 1
ATOM 765 N N . SER A 1 100 ? -1.369 2.909 -15.590 1.00 97.00 100 SER A N 1
ATOM 766 C CA . SER A 1 100 ? -2.536 2.013 -15.612 1.00 97.00 100 SER A CA 1
ATOM 767 C C . SER A 1 100 ? -2.657 1.152 -14.350 1.00 97.00 100 SER A C 1
ATOM 769 O O . SER A 1 100 ? -3.668 0.491 -14.143 1.00 97.00 100 SER A O 1
ATOM 771 N N . CYS A 1 101 ? -1.619 1.130 -13.513 1.00 98.00 101 CYS A N 1
ATOM 772 C CA . CYS A 1 101 ? -1.588 0.458 -12.217 1.00 98.00 101 CYS A CA 1
ATOM 773 C C . CYS A 1 101 ? -0.463 1.062 -11.362 1.00 98.00 101 CYS A C 1
ATOM 775 O O . CYS A 1 101 ? 0.583 1.426 -11.908 1.00 98.00 101 CYS A O 1
ATOM 777 N N . ILE A 1 102 ? -0.650 1.160 -10.043 1.00 98.69 102 ILE A N 1
ATOM 778 C CA . ILE A 1 102 ? 0.348 1.698 -9.106 1.00 98.69 102 ILE A CA 1
ATOM 779 C C . ILE A 1 102 ? 0.699 0.652 -8.044 1.00 98.69 102 ILE A C 1
ATOM 781 O O . ILE A 1 102 ? -0.144 0.230 -7.258 1.00 98.69 102 ILE A O 1
ATOM 785 N N . PHE A 1 103 ? 1.970 0.272 -7.962 1.00 98.69 103 PHE A N 1
ATOM 786 C CA . PHE A 1 103 ? 2.504 -0.572 -6.896 1.00 98.69 103 PHE A CA 1
ATOM 787 C C . PHE A 1 103 ? 2.934 0.285 -5.710 1.00 98.69 103 PHE A C 1
ATOM 789 O O . PHE A 1 103 ? 3.735 1.208 -5.862 1.00 98.69 103 PHE A O 1
ATOM 796 N N . VAL A 1 104 ? 2.439 -0.041 -4.517 1.00 98.00 104 VAL A N 1
ATOM 797 C CA . VAL A 1 104 ? 2.714 0.725 -3.295 1.00 98.00 104 VAL A CA 1
ATOM 798 C C . VAL A 1 104 ? 3.462 -0.150 -2.308 1.00 98.00 104 VAL A C 1
ATOM 800 O O . VAL A 1 104 ? 2.878 -1.054 -1.727 1.00 98.00 104 VAL A O 1
ATOM 803 N N . LEU A 1 105 ? 4.747 0.113 -2.088 1.00 96.00 105 LEU A N 1
ATOM 804 C CA . LEU A 1 105 ? 5.549 -0.587 -1.088 1.00 96.00 105 LEU A CA 1
ATOM 805 C C . LEU A 1 105 ? 5.567 0.235 0.202 1.00 96.00 105 LEU A C 1
ATOM 807 O O . LEU A 1 105 ? 6.271 1.246 0.318 1.00 96.00 105 LEU A O 1
ATOM 811 N N . GLY A 1 106 ? 4.793 -0.205 1.189 1.00 92.19 106 GLY A N 1
ATOM 812 C CA . GLY A 1 106 ? 4.664 0.513 2.446 1.00 92.19 106 GLY A CA 1
ATOM 813 C C . GLY A 1 106 ? 3.758 -0.175 3.455 1.00 92.19 106 GLY A C 1
ATOM 814 O O . GLY A 1 106 ? 3.589 -1.391 3.447 1.00 92.19 106 GLY A O 1
ATOM 815 N N . GLY A 1 107 ? 3.219 0.630 4.367 1.00 91.50 107 GLY A N 1
ATOM 816 C CA . GLY A 1 107 ? 2.203 0.195 5.322 1.00 91.50 107 GLY A CA 1
ATOM 817 C C . GLY A 1 107 ? 0.835 0.803 5.039 1.00 91.50 107 GLY A C 1
ATOM 818 O O . GLY A 1 107 ? 0.627 1.437 3.998 1.00 91.50 107 GLY A O 1
ATOM 819 N N . ASP A 1 108 ? -0.068 0.676 6.007 1.00 92.12 108 ASP A N 1
ATOM 820 C CA . ASP A 1 108 ? -1.442 1.191 5.912 1.00 92.12 108 ASP A CA 1
ATOM 821 C C . ASP A 1 108 ? -1.468 2.695 5.602 1.00 92.12 108 ASP A C 1
ATOM 823 O O . ASP A 1 108 ? -2.129 3.132 4.663 1.00 92.12 108 ASP A O 1
ATOM 827 N N . GLY A 1 109 ? -0.649 3.492 6.299 1.00 91.06 109 GLY A N 1
ATOM 828 C CA . GLY A 1 109 ? -0.575 4.941 6.077 1.00 91.06 109 GLY A CA 1
ATOM 829 C C . GLY A 1 109 ? -0.046 5.343 4.695 1.00 91.06 109 GLY A C 1
ATOM 830 O O . GLY A 1 109 ? -0.489 6.345 4.139 1.00 91.06 109 GLY A O 1
ATOM 831 N N . THR A 1 110 ? 0.877 4.569 4.111 1.00 93.88 110 THR A N 1
ATOM 832 C CA . THR A 1 110 ? 1.355 4.825 2.737 1.00 93.88 110 THR A CA 1
ATOM 833 C C . THR A 1 110 ? 0.267 4.472 1.728 1.00 93.88 110 THR A C 1
ATOM 835 O O . THR A 1 110 ? -0.025 5.267 0.843 1.00 93.88 110 THR A O 1
ATOM 838 N N . SER A 1 111 ? -0.388 3.324 1.911 1.00 96.19 111 SER A N 1
ATOM 839 C CA . SER A 1 111 ? -1.496 2.898 1.051 1.00 96.19 111 SER A CA 1
ATOM 840 C C . SER A 1 111 ? -2.661 3.888 1.097 1.00 96.19 111 SER A C 1
ATOM 842 O O . SER A 1 111 ? -3.224 4.194 0.055 1.00 96.19 111 SER A O 1
ATOM 844 N N . ARG A 1 112 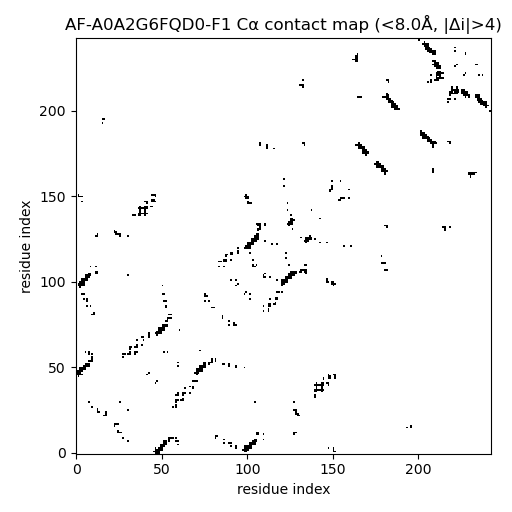? -2.964 4.456 2.273 1.00 96.12 112 ARG A N 1
ATOM 845 C CA . ARG A 1 112 ? -3.997 5.485 2.476 1.00 96.12 112 ARG A CA 1
ATOM 846 C C . ARG A 1 112 ? -3.775 6.721 1.614 1.00 96.12 112 ARG A C 1
ATOM 848 O O . ARG A 1 112 ? -4.670 7.115 0.876 1.00 96.12 112 ARG A O 1
ATOM 855 N N . VAL A 1 113 ? -2.590 7.325 1.696 1.00 95.69 113 VAL A N 1
ATOM 856 C CA . VAL A 1 113 ? -2.319 8.566 0.952 1.00 95.69 113 VAL A CA 1
ATOM 857 C C . VAL A 1 113 ? -2.199 8.333 -0.546 1.00 95.69 113 VAL A C 1
ATOM 859 O O . VAL A 1 113 ? -2.542 9.220 -1.311 1.00 95.69 113 VAL A O 1
ATOM 862 N N . VAL A 1 114 ? -1.768 7.143 -0.973 1.00 97.75 114 VAL A N 1
ATOM 863 C CA . VAL A 1 114 ? -1.786 6.787 -2.396 1.00 97.75 114 VAL A CA 1
ATOM 864 C C . VAL A 1 114 ? -3.215 6.540 -2.877 1.00 97.75 114 VAL A C 1
ATOM 866 O O . VAL A 1 114 ? -3.585 7.041 -3.930 1.00 97.75 114 VAL A O 1
ATOM 869 N N . ALA A 1 115 ? -4.036 5.822 -2.104 1.00 97.00 115 ALA A N 1
ATOM 870 C CA . ALA A 1 115 ? -5.427 5.545 -2.457 1.00 97.00 115 ALA A CA 1
ATOM 871 C C . ALA A 1 115 ? -6.228 6.839 -2.672 1.00 97.00 115 ALA A C 1
ATOM 873 O O . ALA A 1 115 ? -6.948 6.938 -3.664 1.00 97.00 115 ALA A O 1
ATOM 874 N N . LYS A 1 116 ? -6.029 7.845 -1.804 1.00 95.75 116 LYS A N 1
ATOM 875 C CA . LYS A 1 116 ? -6.668 9.170 -1.906 1.00 95.75 116 LYS A CA 1
ATOM 876 C C . LYS A 1 116 ? -6.395 9.865 -3.249 1.00 95.75 116 LYS A C 1
ATOM 878 O O . LYS A 1 116 ? -7.281 10.520 -3.780 1.00 95.75 116 LYS A O 1
ATOM 883 N N . GLU A 1 117 ? -5.203 9.677 -3.813 1.00 97.19 117 GLU A N 1
ATOM 884 C CA . GLU A 1 117 ? -4.765 10.334 -5.056 1.00 97.19 117 GLU A CA 1
ATOM 885 C C . GLU A 1 117 ? -4.900 9.443 -6.302 1.00 97.19 117 GLU A C 1
ATOM 887 O O . GLU A 1 117 ? -4.790 9.924 -7.426 1.00 97.19 117 GLU A O 1
ATOM 892 N N . SER A 1 118 ? -5.114 8.135 -6.126 1.00 96.62 118 SER A N 1
ATOM 893 C CA . SER A 1 118 ? -5.121 7.159 -7.228 1.00 96.62 118 SER A CA 1
ATOM 894 C C . SER A 1 118 ? -6.369 7.226 -8.117 1.00 96.62 118 SER A C 1
ATOM 896 O O . SER A 1 118 ? -6.342 6.758 -9.257 1.00 96.62 118 SER A O 1
ATOM 898 N N . GLY A 1 119 ? -7.465 7.813 -7.626 1.00 94.19 119 GLY A N 1
ATOM 899 C CA . GLY A 1 119 ? -8.731 7.880 -8.353 1.00 94.19 119 GLY A CA 1
ATOM 900 C C . GLY A 1 119 ? -9.219 6.491 -8.778 1.00 94.19 119 GLY A C 1
ATOM 901 O O . GLY A 1 119 ? -9.454 5.622 -7.942 1.00 94.19 119 GLY A O 1
ATOM 902 N N . ALA A 1 120 ? -9.379 6.284 -10.088 1.00 94.44 120 ALA A N 1
ATOM 903 C CA . ALA A 1 120 ? -9.780 4.997 -10.661 1.00 94.44 120 ALA A CA 1
ATOM 904 C C . ALA A 1 120 ? -8.598 4.064 -10.989 1.00 94.44 120 ALA A C 1
ATOM 906 O O . ALA A 1 120 ? -8.824 2.919 -11.382 1.00 94.44 120 ALA A O 1
ATOM 907 N N . VAL A 1 121 ? -7.349 4.529 -10.858 1.00 97.50 121 VAL A N 1
ATOM 908 C CA . VAL A 1 121 ? -6.165 3.719 -11.165 1.00 97.50 121 VAL A CA 1
ATOM 909 C C . VAL A 1 121 ? -5.991 2.641 -10.088 1.00 97.50 121 VAL A C 1
ATOM 911 O O . VAL A 1 121 ? -5.838 2.977 -8.912 1.00 97.50 121 VAL A O 1
ATOM 914 N N . PRO A 1 122 ? -5.971 1.343 -10.448 1.00 97.19 122 PRO A N 1
ATOM 915 C CA . PRO A 1 122 ? -5.805 0.270 -9.477 1.00 97.19 122 PRO A CA 1
ATOM 916 C C . PRO A 1 122 ? -4.474 0.357 -8.731 1.00 97.19 122 PRO A C 1
ATOM 918 O O . PRO A 1 122 ? -3.412 0.538 -9.337 1.00 97.19 122 PRO A O 1
ATOM 921 N N . ILE A 1 123 ? -4.529 0.133 -7.419 1.00 97.81 123 ILE A N 1
ATOM 922 C CA . ILE A 1 123 ? -3.344 0.039 -6.568 1.00 97.81 123 ILE A CA 1
ATOM 923 C C . ILE A 1 123 ? -3.051 -1.420 -6.203 1.00 97.81 123 ILE A C 1
ATOM 925 O O . ILE A 1 123 ? -3.956 -2.188 -5.878 1.00 97.81 123 ILE A O 1
ATOM 929 N N . VAL A 1 124 ? -1.772 -1.793 -6.209 1.00 98.12 124 VAL A N 1
ATOM 930 C CA . VAL A 1 124 ? -1.266 -3.069 -5.686 1.00 98.12 124 VAL A CA 1
ATOM 931 C C . VAL A 1 124 ? -0.460 -2.762 -4.421 1.00 98.12 124 VAL A C 1
ATOM 933 O O . VAL A 1 124 ? 0.731 -2.442 -4.506 1.00 98.12 124 VAL A O 1
ATOM 936 N N . PRO A 1 125 ? -1.100 -2.789 -3.238 1.00 97.25 125 PRO A N 1
ATOM 937 C CA . PRO A 1 125 ? -0.443 -2.449 -1.988 1.00 97.25 125 PRO A CA 1
ATOM 938 C C . PRO A 1 125 ? 0.357 -3.652 -1.472 1.00 97.25 125 PRO A C 1
ATOM 940 O O . PRO A 1 125 ? -0.201 -4.705 -1.167 1.00 97.25 125 PRO A O 1
ATOM 943 N N . LEU A 1 126 ? 1.674 -3.495 -1.375 1.00 96.75 126 LEU A N 1
ATOM 944 C CA . LEU A 1 126 ? 2.632 -4.493 -0.913 1.00 96.75 126 LEU A CA 1
ATOM 945 C C . LEU A 1 126 ? 3.173 -4.109 0.458 1.00 96.75 126 LEU A C 1
ATOM 947 O O . LEU A 1 126 ? 3.723 -3.023 0.663 1.00 96.75 126 LEU A O 1
ATOM 951 N N . SER A 1 127 ? 3.024 -5.033 1.399 1.00 92.12 127 SER A N 1
ATOM 952 C CA . SER A 1 127 ? 3.391 -4.804 2.782 1.00 92.12 127 SER A CA 1
ATOM 953 C C . SER A 1 127 ? 4.906 -4.844 2.942 1.00 92.12 127 SER A C 1
ATOM 955 O O . SER A 1 127 ? 5.551 -5.843 2.631 1.00 92.12 127 SER A O 1
ATOM 957 N N . THR A 1 128 ? 5.483 -3.777 3.492 1.00 86.81 128 THR A N 1
ATOM 958 C CA . THR A 1 128 ? 6.888 -3.746 3.938 1.00 86.81 128 THR A CA 1
ATOM 959 C C . THR A 1 128 ? 6.966 -3.753 5.466 1.00 86.81 128 THR A C 1
ATOM 961 O O . THR A 1 128 ? 7.698 -2.979 6.088 1.00 86.81 128 THR A O 1
ATOM 964 N N . GLY A 1 129 ? 6.124 -4.561 6.102 1.00 79.88 129 GLY A N 1
ATOM 965 C CA . GLY A 1 129 ? 6.043 -4.691 7.548 1.00 79.88 129 GLY A CA 1
ATOM 966 C C . GLY A 1 129 ? 5.122 -5.831 7.957 1.00 79.88 129 GLY A C 1
ATOM 967 O O . GLY A 1 129 ? 4.239 -6.236 7.212 1.00 79.88 129 GLY A O 1
ATOM 968 N N . THR A 1 130 ? 5.321 -6.345 9.163 1.00 71.38 130 THR A N 1
ATOM 969 C CA . THR A 1 130 ? 4.444 -7.370 9.746 1.00 71.38 130 THR A CA 1
ATOM 970 C C . THR A 1 130 ? 3.231 -6.771 10.452 1.00 71.38 130 THR A C 1
ATOM 972 O O . THR A 1 130 ? 2.321 -7.502 10.814 1.00 71.38 130 THR A O 1
ATOM 975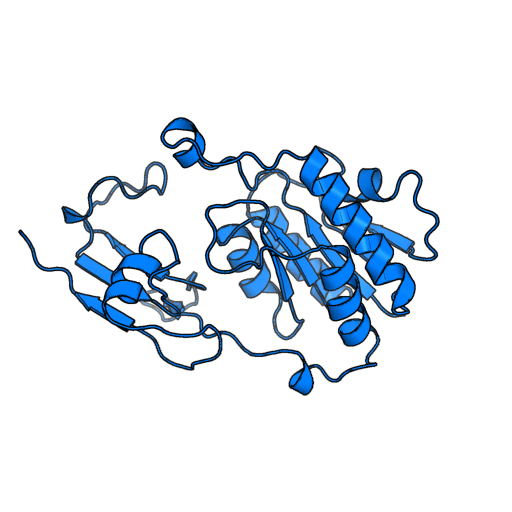 N N . ASN A 1 131 ? 3.209 -5.444 10.635 1.00 80.00 131 ASN A N 1
ATOM 976 C CA . ASN A 1 131 ? 2.159 -4.735 11.355 1.00 80.00 131 ASN A CA 1
ATOM 977 C C . ASN A 1 131 ? 1.305 -3.866 10.416 1.00 80.00 131 ASN A C 1
ATOM 979 O O . ASN A 1 131 ? 1.277 -2.648 10.570 1.00 80.00 131 ASN A O 1
ATOM 983 N N . ASN A 1 132 ? 0.686 -4.491 9.411 1.00 87.44 132 ASN A N 1
ATOM 984 C CA . ASN A 1 132 ? -0.227 -3.824 8.486 1.00 87.44 132 ASN A CA 1
ATOM 985 C C . ASN A 1 132 ? -1.479 -4.678 8.241 1.00 87.44 132 ASN A C 1
ATOM 987 O O . ASN A 1 132 ? -1.394 -5.905 8.267 1.00 87.44 132 ASN A O 1
ATOM 991 N N . VAL A 1 133 ? -2.611 -4.030 7.960 1.00 93.06 133 VAL A N 1
ATOM 992 C CA . VAL A 1 133 ? -3.906 -4.695 7.706 1.00 93.06 133 VAL A CA 1
ATOM 993 C C . VAL A 1 133 ? -4.363 -4.536 6.250 1.00 93.06 133 VAL A C 1
ATOM 995 O O . VAL A 1 133 ? -5.027 -5.413 5.697 1.00 93.06 133 VAL A O 1
ATOM 998 N N . PHE A 1 134 ? -4.032 -3.418 5.604 1.00 95.19 134 PHE A N 1
ATOM 999 C CA . PHE A 1 134 ? -4.450 -3.110 4.238 1.00 95.19 134 PHE A CA 1
ATOM 1000 C C . PHE A 1 134 ? -3.578 -3.741 3.134 1.00 95.19 134 PHE A C 1
ATOM 1002 O O . PHE A 1 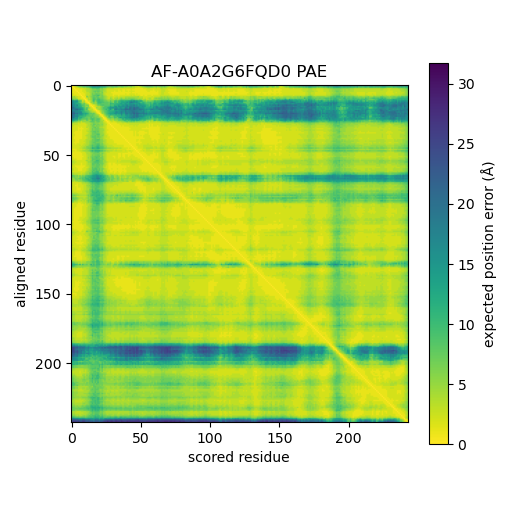134 ? -4.151 -4.357 2.231 1.00 95.19 134 PHE A O 1
ATOM 1009 N N . PRO A 1 135 ? -2.236 -3.588 3.135 1.00 95.12 135 PRO A N 1
ATOM 1010 C CA . PRO A 1 135 ? -1.372 -4.117 2.090 1.00 95.12 135 PRO A CA 1
ATOM 1011 C C . PRO A 1 135 ? -1.143 -5.625 2.228 1.00 95.12 135 PRO A C 1
ATOM 1013 O O . PRO A 1 135 ? -1.120 -6.185 3.323 1.00 95.12 135 PRO A O 1
ATOM 1016 N N . TYR A 1 136 ? -0.886 -6.276 1.099 1.00 94.38 136 TYR A N 1
ATOM 1017 C CA . TYR A 1 136 ? -0.668 -7.714 1.019 1.00 94.38 136 TYR A CA 1
ATOM 1018 C C . TYR A 1 136 ? 0.777 -8.099 1.345 1.00 94.38 136 TY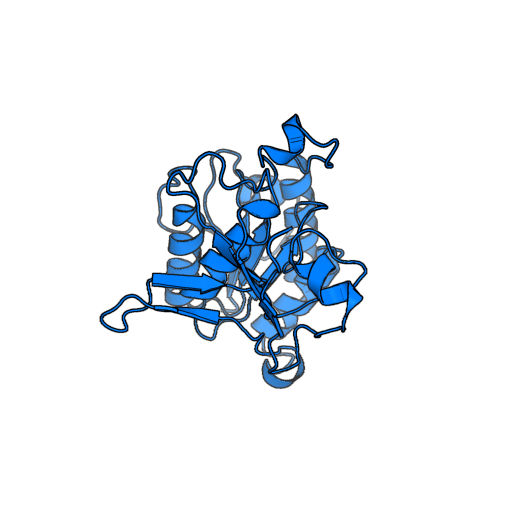R A C 1
ATOM 1020 O O . TYR A 1 136 ? 1.726 -7.498 0.837 1.00 94.38 136 TYR A O 1
ATOM 1028 N N . MET A 1 137 ? 0.953 -9.156 2.137 1.00 91.88 137 MET A N 1
ATOM 1029 C CA . MET A 1 137 ? 2.237 -9.844 2.288 1.00 91.88 137 MET A CA 1
ATOM 1030 C C . MET A 1 137 ? 2.315 -10.978 1.261 1.00 91.88 137 MET A C 1
ATOM 1032 O O . MET A 1 137 ? 1.966 -12.118 1.549 1.00 91.88 137 MET A O 1
ATOM 1036 N N . ILE A 1 138 ? 2.714 -10.638 0.037 1.00 94.62 138 ILE A N 1
ATOM 1037 C CA . ILE A 1 138 ? 2.797 -11.572 -1.094 1.00 94.62 138 ILE A CA 1
ATOM 1038 C C . ILE A 1 138 ? 4.163 -11.500 -1.767 1.00 94.62 138 ILE A C 1
ATOM 1040 O O . ILE A 1 138 ? 4.905 -10.528 -1.620 1.00 94.62 138 ILE A O 1
ATOM 1044 N N . GLU A 1 139 ? 4.483 -12.539 -2.532 1.00 95.75 139 GLU A N 1
ATOM 1045 C CA . GLU A 1 139 ? 5.686 -12.572 -3.353 1.00 95.75 139 GLU A CA 1
ATOM 1046 C C . GLU A 1 139 ? 5.598 -11.497 -4.463 1.00 95.75 139 GLU A C 1
ATOM 1048 O O . GLU A 1 139 ? 4.576 -11.331 -5.136 1.00 95.75 139 GLU A O 1
ATOM 1053 N N . ALA A 1 140 ? 6.667 -10.716 -4.621 1.00 96.81 140 ALA A N 1
ATOM 1054 C CA . ALA A 1 140 ? 6.670 -9.502 -5.428 1.00 96.81 140 ALA A CA 1
ATOM 1055 C C . ALA A 1 140 ? 6.726 -9.772 -6.938 1.00 96.81 140 ALA A C 1
ATOM 1057 O O . ALA A 1 140 ? 6.185 -8.984 -7.709 1.00 96.81 140 ALA A O 1
ATOM 1058 N N . THR A 1 141 ? 7.328 -10.875 -7.384 1.00 97.19 141 THR A N 1
ATOM 1059 C CA . THR A 1 141 ? 7.239 -11.312 -8.784 1.00 97.19 141 THR A CA 1
ATOM 1060 C C . THR A 1 141 ? 5.798 -11.658 -9.152 1.00 97.19 141 THR A C 1
ATOM 1062 O O . THR A 1 141 ? 5.339 -11.231 -10.212 1.00 97.19 141 THR A O 1
ATOM 1065 N N . ILE A 1 142 ? 5.044 -12.322 -8.266 1.00 97.75 142 ILE A N 1
ATOM 1066 C CA . ILE A 1 142 ? 3.603 -12.573 -8.474 1.00 97.75 142 ILE A CA 1
ATOM 1067 C C . ILE A 1 142 ? 2.826 -11.256 -8.554 1.00 97.75 142 ILE A C 1
ATOM 1069 O O . ILE A 1 142 ? 2.025 -11.070 -9.471 1.00 97.75 142 ILE A O 1
ATOM 1073 N N . ALA A 1 143 ? 3.090 -10.316 -7.642 1.00 97.88 143 ALA A N 1
ATOM 1074 C CA . ALA A 1 143 ? 2.470 -8.994 -7.687 1.00 97.88 143 ALA A CA 1
ATOM 1075 C C . ALA A 1 143 ? 2.743 -8.279 -9.022 1.00 97.88 143 ALA A C 1
ATOM 1077 O O . ALA A 1 143 ? 1.821 -7.746 -9.639 1.00 97.88 143 ALA A O 1
ATOM 1078 N N . GLY A 1 144 ? 3.993 -8.318 -9.494 1.00 97.62 144 GLY A N 1
ATOM 1079 C CA . GLY A 1 144 ? 4.408 -7.705 -10.756 1.00 97.62 144 GLY A CA 1
ATOM 1080 C C . GLY A 1 144 ? 3.715 -8.322 -11.967 1.00 97.62 144 GLY A C 1
ATOM 1081 O O . GLY A 1 144 ? 3.279 -7.595 -12.857 1.00 97.62 144 GLY A O 1
ATOM 1082 N N . LEU A 1 145 ? 3.545 -9.647 -11.976 1.00 97.69 145 LEU A N 1
ATOM 1083 C CA . LEU A 1 145 ? 2.763 -10.342 -12.999 1.00 97.69 145 LEU A CA 1
ATOM 1084 C C . LEU A 1 145 ? 1.293 -9.903 -12.976 1.00 97.69 145 LEU A C 1
ATOM 1086 O O . LEU A 1 145 ? 0.759 -9.522 -14.016 1.00 97.69 145 LEU A O 1
ATOM 1090 N N . ALA A 1 146 ? 0.657 -9.906 -11.802 1.00 97.06 146 ALA A N 1
ATOM 1091 C CA . ALA A 1 146 ? -0.756 -9.558 -11.656 1.00 97.06 146 ALA A CA 1
ATOM 1092 C C . ALA A 1 146 ? -1.043 -8.114 -12.099 1.00 97.06 146 ALA A C 1
ATOM 1094 O O . ALA A 1 146 ? -1.857 -7.887 -12.995 1.00 97.06 146 ALA A O 1
ATOM 1095 N N . GLY A 1 147 ? -0.329 -7.136 -11.533 1.00 97.06 147 GLY A N 1
ATOM 1096 C CA . GLY A 1 147 ? -0.527 -5.729 -11.889 1.00 97.06 147 GLY A CA 1
ATOM 1097 C C . GLY A 1 147 ? -0.093 -5.410 -13.322 1.00 97.06 147 GLY A C 1
ATOM 1098 O O . GLY A 1 147 ? -0.725 -4.592 -13.982 1.00 97.06 147 GLY A O 1
ATOM 1099 N N . GLY A 1 148 ? 0.931 -6.087 -13.854 1.00 97.38 148 GLY A N 1
ATOM 1100 C CA . GLY A 1 148 ? 1.364 -5.892 -15.239 1.00 97.38 148 GLY A CA 1
ATOM 1101 C C . GLY A 1 148 ? 0.386 -6.453 -16.280 1.00 97.38 148 GLY A C 1
ATOM 1102 O O . GLY A 1 148 ? 0.200 -5.849 -17.337 1.00 97.38 148 GLY A O 1
ATOM 1103 N N . ILE A 1 149 ? -0.282 -7.577 -16.000 1.00 97.00 149 ILE A N 1
ATOM 1104 C CA . ILE A 1 149 ? -1.337 -8.134 -16.868 1.00 97.00 149 ILE A CA 1
ATOM 1105 C C . ILE A 1 149 ? -2.564 -7.209 -16.896 1.00 97.00 149 ILE A C 1
ATOM 1107 O O . ILE A 1 149 ? -3.111 -6.974 -17.973 1.00 97.00 149 ILE A O 1
ATOM 1111 N N . ILE A 1 150 ? -2.937 -6.623 -15.751 1.00 96.25 150 ILE A N 1
ATOM 1112 C CA . ILE A 1 150 ? -3.992 -5.597 -15.673 1.00 96.25 150 ILE A CA 1
ATOM 1113 C C . ILE A 1 150 ? -3.572 -4.349 -16.458 1.00 96.25 150 ILE A C 1
ATOM 1115 O O . ILE A 1 150 ? -4.288 -3.905 -17.350 1.00 96.25 150 ILE A O 1
ATOM 1119 N N . ALA A 1 151 ? -2.370 -3.821 -16.202 1.00 96.69 151 ALA A N 1
ATOM 1120 C CA . ALA A 1 151 ? -1.872 -2.620 -16.872 1.00 96.69 151 ALA A CA 1
ATOM 1121 C C . ALA A 1 151 ? -1.764 -2.784 -18.397 1.00 96.69 151 ALA A C 1
ATOM 1123 O O . ALA A 1 151 ? -1.988 -1.837 -19.144 1.00 96.69 151 ALA A O 1
ATOM 1124 N N . SER A 1 152 ? -1.425 -3.985 -18.873 1.00 95.75 152 SER A N 1
ATOM 1125 C CA . SER A 1 152 ? -1.351 -4.302 -20.305 1.00 95.75 152 SER A CA 1
ATOM 1126 C C . SER A 1 152 ? -2.706 -4.617 -20.950 1.00 95.75 152 SER A C 1
ATOM 1128 O O . SER A 1 152 ? -2.740 -4.892 -22.148 1.00 95.75 152 SER A O 1
ATOM 1130 N N . GLY A 1 153 ? -3.809 -4.578 -20.194 1.00 94.38 153 GLY A N 1
ATOM 1131 C CA . GLY A 1 153 ? -5.162 -4.831 -20.698 1.00 94.38 153 GLY A CA 1
ATOM 1132 C C . GLY A 1 153 ? -5.437 -6.291 -21.067 1.00 94.38 153 GLY A C 1
ATOM 1133 O O . GLY A 1 153 ? -6.427 -6.579 -21.733 1.00 94.38 153 GLY A O 1
ATOM 1134 N N . LYS A 1 154 ? -4.570 -7.224 -20.653 1.00 95.31 154 LYS A N 1
ATOM 1135 C CA . LYS A 1 154 ? -4.741 -8.666 -20.899 1.00 95.31 154 LYS A CA 1
ATOM 1136 C C . LYS A 1 154 ? -5.846 -9.282 -20.040 1.00 95.31 154 LYS A C 1
ATOM 1138 O O . LYS A 1 154 ? -6.398 -10.310 -20.414 1.00 95.31 154 LYS A O 1
ATOM 1143 N N . VAL A 1 155 ? -6.139 -8.664 -18.897 1.00 95.69 155 VAL A N 1
ATOM 1144 C CA . VAL A 1 155 ? -7.283 -8.968 -18.032 1.00 95.69 155 VAL A CA 1
ATOM 1145 C C . VAL A 1 155 ? -7.981 -7.654 -17.720 1.00 95.69 155 VAL A C 1
ATOM 1147 O O . VAL A 1 155 ? -7.316 -6.643 -17.478 1.00 95.69 155 VAL A O 1
ATOM 1150 N N . LYS A 1 156 ? -9.314 -7.664 -17.741 1.00 93.06 156 LYS A N 1
ATOM 1151 C CA . LYS A 1 156 ? -10.115 -6.480 -17.436 1.00 93.06 156 LYS A CA 1
ATOM 1152 C C . LYS A 1 156 ? -10.026 -6.133 -15.954 1.00 93.06 156 LYS A C 1
ATOM 1154 O O . LYS A 1 156 ? -10.026 -7.017 -15.095 1.00 93.06 156 LYS A O 1
ATOM 1159 N N . THR A 1 157 ? -10.002 -4.842 -15.645 1.00 92.88 157 THR A N 1
ATOM 1160 C CA . THR A 1 157 ? -9.952 -4.347 -14.264 1.00 92.88 157 THR A CA 1
ATOM 1161 C C . THR A 1 157 ? -11.125 -4.878 -13.439 1.00 92.88 157 THR A C 1
ATOM 1163 O O . THR A 1 157 ? -10.941 -5.242 -12.284 1.00 92.88 157 THR A O 1
ATOM 1166 N N . GLU A 1 158 ? -12.311 -5.010 -14.027 1.00 92.38 158 GLU A N 1
ATOM 1167 C CA . GLU A 1 158 ? -13.524 -5.474 -13.342 1.00 92.38 158 GLU A CA 1
ATOM 1168 C C . GLU A 1 158 ? -13.463 -6.961 -12.953 1.00 92.38 158 GLU A C 1
ATOM 1170 O O . GLU A 1 158 ? -14.158 -7.388 -12.035 1.00 92.38 158 GLU A O 1
ATOM 1175 N N . GLU A 1 159 ? -12.624 -7.750 -13.630 1.00 93.50 159 GLU A N 1
ATOM 1176 C CA . GLU A 1 159 ? -12.447 -9.182 -13.363 1.00 93.50 159 GLU A CA 1
ATOM 1177 C C . GLU A 1 159 ? -11.389 -9.437 -12.277 1.00 93.50 159 GLU A C 1
ATOM 1179 O O . GLU A 1 159 ? -11.486 -10.409 -11.525 1.00 93.50 159 GLU A O 1
ATOM 1184 N N . ALA A 1 160 ? -10.375 -8.569 -12.179 1.00 92.94 160 ALA A N 1
ATOM 1185 C CA . ALA A 1 160 ? -9.215 -8.768 -11.305 1.00 92.94 160 ALA A CA 1
ATOM 1186 C C . ALA A 1 160 ? -9.146 -7.811 -10.103 1.00 92.94 160 ALA A C 1
ATOM 1188 O O . ALA A 1 160 ? -8.431 -8.091 -9.135 1.00 92.94 160 ALA A O 1
ATOM 1189 N N . CYS A 1 161 ? -9.870 -6.692 -10.132 1.00 95.19 161 CYS A N 1
ATOM 1190 C CA . CYS A 1 161 ? -9.878 -5.686 -9.075 1.00 95.19 161 CYS A CA 1
ATOM 1191 C C . CYS A 1 161 ? -11.218 -5.650 -8.337 1.00 95.19 161 CYS A C 1
ATOM 1193 O O . CYS A 1 161 ? -12.250 -6.110 -8.812 1.00 95.19 161 CYS A O 1
ATOM 1195 N N . TYR A 1 162 ? -11.196 -5.075 -7.139 1.00 94.81 162 TYR A N 1
ATOM 1196 C CA . TYR A 1 162 ? -12.396 -4.784 -6.368 1.00 94.81 162 TYR A CA 1
ATOM 1197 C C . TYR A 1 162 ? -12.256 -3.405 -5.728 1.00 94.81 162 TYR A C 1
ATOM 1199 O O . TYR A 1 162 ? -11.149 -2.974 -5.396 1.00 94.81 162 TYR A O 1
ATOM 1207 N N . ARG A 1 163 ? -13.382 -2.717 -5.528 1.00 93.25 163 ARG A N 1
ATOM 1208 C CA . ARG A 1 163 ? -13.404 -1.452 -4.794 1.00 93.25 163 ARG A CA 1
ATOM 1209 C C . ARG A 1 163 ? -13.520 -1.740 -3.303 1.00 93.25 163 ARG A C 1
ATOM 1211 O O . ARG A 1 163 ? -14.574 -2.155 -2.828 1.00 93.25 163 ARG A O 1
ATOM 1218 N N . SER A 1 164 ? -12.423 -1.546 -2.578 1.00 93.69 164 SER A N 1
ATOM 1219 C CA . SER A 1 164 ? -12.438 -1.645 -1.119 1.00 93.69 164 SER A CA 1
ATOM 1220 C C . SER A 1 164 ? -13.324 -0.549 -0.522 1.00 93.69 164 SER A C 1
ATOM 1222 O O . SER A 1 164 ? -13.170 0.605 -0.927 1.00 93.69 164 SER A O 1
ATOM 1224 N N . PRO A 1 165 ? -14.161 -0.854 0.485 1.00 94.31 165 PRO A N 1
ATOM 1225 C CA . PRO A 1 165 ? -14.757 0.171 1.328 1.00 94.31 165 PRO A CA 1
ATOM 1226 C C . PRO A 1 165 ? -13.676 1.009 2.015 1.00 94.31 165 PRO A C 1
ATOM 1228 O O . PRO A 1 165 ? -12.594 0.510 2.353 1.00 94.31 165 PRO A O 1
ATOM 1231 N N . CYS A 1 166 ? -13.997 2.275 2.244 1.00 94.69 166 CYS A N 1
ATOM 1232 C CA . CYS A 1 166 ? -13.235 3.206 3.061 1.00 94.69 166 CYS A CA 1
ATOM 1233 C C . CYS A 1 166 ? -14.205 4.196 3.708 1.00 94.69 166 CYS A C 1
ATOM 1235 O O . CYS A 1 166 ? -15.264 4.467 3.143 1.00 94.69 166 CYS A O 1
ATOM 1237 N N . PHE A 1 167 ? -13.839 4.752 4.859 1.00 95.38 167 PHE A N 1
ATOM 1238 C CA . PHE A 1 167 ? -14.571 5.885 5.419 1.00 95.38 167 PHE A CA 1
ATOM 1239 C C . PHE A 1 167 ? -13.988 7.188 4.897 1.00 95.38 167 PHE A C 1
ATOM 1241 O O . PHE A 1 1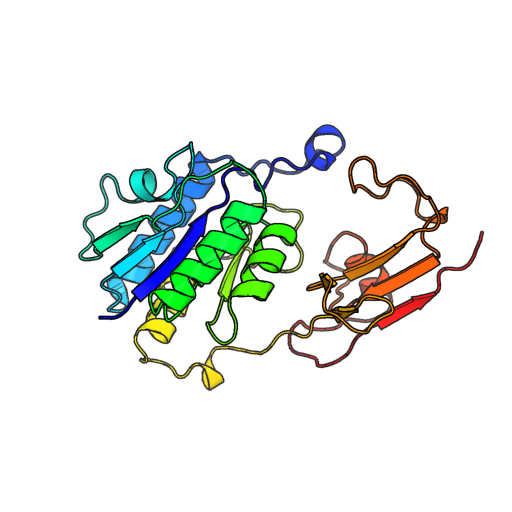67 ? -12.769 7.345 4.873 1.00 95.38 167 PHE A O 1
ATOM 1248 N N . GLU A 1 168 ? -14.856 8.117 4.528 1.00 95.62 168 GLU A N 1
ATOM 1249 C CA . GLU A 1 168 ? -14.499 9.513 4.308 1.00 95.62 168 GLU A CA 1
ATOM 1250 C C . GLU A 1 168 ? -14.644 10.267 5.631 1.00 95.62 168 GLU A C 1
ATOM 1252 O O . GLU A 1 168 ? -15.638 10.122 6.341 1.00 95.62 168 GLU A O 1
ATOM 1257 N N . ILE A 1 169 ? -13.620 11.036 5.983 1.00 95.19 169 ILE A N 1
ATOM 1258 C CA . ILE A 1 169 ? -13.591 11.892 7.164 1.00 95.19 169 ILE A CA 1
ATOM 1259 C C . ILE A 1 169 ? -13.805 13.311 6.657 1.00 95.19 169 ILE A C 1
ATOM 1261 O O . ILE A 1 169 ? -12.957 13.843 5.937 1.00 95.19 169 ILE A O 1
ATOM 1265 N N . LEU A 1 170 ? -14.946 13.893 7.011 1.00 96.25 170 LEU A N 1
ATOM 1266 C CA . LEU A 1 170 ? -15.361 15.220 6.568 1.00 96.25 170 LEU A CA 1
ATOM 1267 C C . LE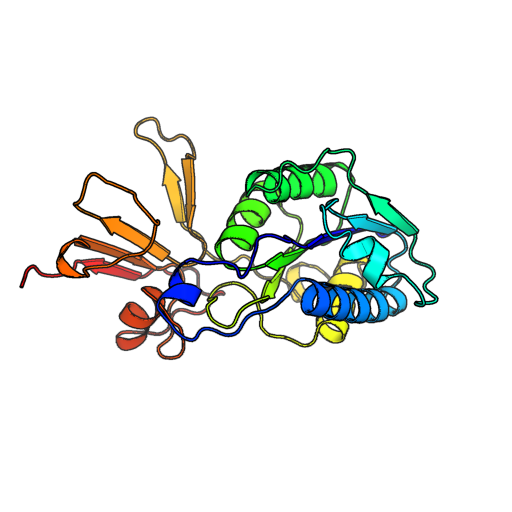U A 1 170 ? -15.188 16.245 7.696 1.00 96.25 170 LEU A C 1
ATOM 1269 O O . LEU A 1 170 ? -15.259 15.884 8.874 1.00 96.25 170 LEU A O 1
ATOM 1273 N N . ASP A 1 171 ? -14.953 17.507 7.340 1.00 94.81 171 ASP A N 1
ATOM 1274 C CA . ASP A 1 171 ? -15.075 18.629 8.277 1.00 94.81 171 ASP A CA 1
ATOM 1275 C C . ASP A 1 171 ? -16.550 18.994 8.539 1.00 94.81 171 ASP A C 1
ATOM 1277 O O . ASP A 1 171 ? -17.476 18.340 8.047 1.00 94.81 171 ASP A O 1
ATOM 1281 N N . ALA A 1 172 ? -16.772 20.027 9.357 1.00 94.00 172 ALA A N 1
ATOM 1282 C CA . ALA A 1 172 ? -18.113 20.493 9.703 1.00 94.00 172 ALA A CA 1
ATOM 1283 C C . ALA A 1 172 ? -18.863 21.075 8.490 1.00 94.00 172 ALA A C 1
ATOM 1285 O O . ALA A 1 172 ? -20.094 21.064 8.458 1.00 94.00 172 ALA A O 1
ATOM 1286 N N . GLU A 1 173 ? -18.125 21.552 7.492 1.00 95.31 173 GLU A N 1
ATOM 1287 C CA . GLU A 1 173 ? -18.618 22.118 6.242 1.00 95.31 173 GLU A CA 1
ATOM 1288 C C . GLU A 1 173 ? -18.859 21.048 5.156 1.00 95.31 173 GLU A C 1
ATOM 1290 O O . GLU A 1 173 ? -19.405 21.356 4.095 1.00 95.31 173 GLU A O 1
ATOM 1295 N N . GLY A 1 174 ? -18.504 19.786 5.421 1.00 94.88 174 GLY A N 1
ATOM 1296 C CA . GLY A 1 174 ? -18.670 18.650 4.513 1.00 94.88 174 GLY A CA 1
ATOM 1297 C C . GLY A 1 174 ? -17.505 18.424 3.542 1.00 94.88 174 GLY A C 1
ATOM 1298 O O . GLY A 1 174 ? -17.616 17.589 2.642 1.00 94.88 174 GLY A O 1
ATOM 1299 N N . SER A 1 175 ? -16.383 19.125 3.700 1.00 95.69 175 SER A N 1
ATOM 1300 C CA . SER A 1 175 ? -15.183 18.947 2.879 1.00 95.69 175 SER A CA 1
ATOM 1301 C C . SER A 1 175 ? -14.383 17.723 3.322 1.00 95.69 175 SER A C 1
ATOM 1303 O O . SER A 1 175 ? -14.207 17.462 4.511 1.00 95.69 175 SER A O 1
ATOM 1305 N N . LEU A 1 176 ? -13.832 16.981 2.356 1.00 93.62 176 LEU A N 1
ATOM 1306 C CA . LEU A 1 176 ? -13.017 15.797 2.627 1.00 93.62 176 LEU A CA 1
ATOM 1307 C C . LEU A 1 176 ? -11.675 16.164 3.282 1.00 93.62 176 LEU A C 1
ATOM 1309 O O . LEU A 1 176 ? -10.740 16.605 2.608 1.00 93.62 176 LEU A O 1
ATOM 1313 N N . LEU A 1 177 ? -11.541 15.881 4.577 1.00 92.81 177 LEU A N 1
ATOM 1314 C CA . LEU A 1 177 ? -10.285 16.014 5.314 1.00 92.81 177 LEU A CA 1
ATOM 1315 C C . LEU A 1 177 ? -9.356 14.833 5.019 1.00 92.81 177 LEU A C 1
ATOM 1317 O O . LEU A 1 177 ? -8.218 14.998 4.562 1.00 92.81 177 LEU A O 1
ATOM 1321 N N . ASP A 1 178 ? -9.842 13.614 5.246 1.00 93.69 178 ASP A N 1
ATOM 1322 C CA . ASP A 1 178 ? -9.046 12.399 5.100 1.00 93.69 178 ASP A CA 1
ATOM 1323 C C . ASP A 1 178 ? -9.916 11.163 4.821 1.00 93.69 178 ASP A C 1
ATOM 1325 O O . ASP A 1 178 ? -11.136 11.252 4.745 1.00 93.69 178 ASP A O 1
ATOM 1329 N N . ILE A 1 179 ? -9.290 10.003 4.644 1.00 95.69 179 ILE A N 1
ATOM 1330 C CA . ILE A 1 179 ? -9.956 8.713 4.482 1.00 95.69 179 ILE A CA 1
ATOM 1331 C C . ILE A 1 179 ? -9.398 7.682 5.465 1.00 95.69 179 ILE A C 1
ATOM 1333 O O . ILE A 1 179 ? -8.219 7.716 5.812 1.00 95.69 179 ILE A O 1
ATOM 1337 N N . ALA A 1 180 ? -10.203 6.699 5.852 1.00 95.75 180 ALA A N 1
ATOM 1338 C CA . ALA A 1 180 ? -9.758 5.533 6.609 1.00 95.75 180 ALA A CA 1
ATOM 1339 C C . ALA A 1 180 ? -9.968 4.249 5.798 1.00 95.75 180 ALA A C 1
ATOM 1341 O O . ALA A 1 180 ? -11.093 3.871 5.471 1.00 95.75 180 ALA A O 1
ATOM 1342 N N . LEU A 1 181 ? -8.864 3.568 5.471 1.00 95.69 181 LEU A N 1
ATOM 1343 C CA . LEU A 1 181 ? -8.882 2.318 4.702 1.00 95.69 181 LEU A CA 1
ATOM 1344 C C . LEU A 1 181 ? -9.126 1.065 5.557 1.00 95.69 181 LEU A C 1
ATOM 1346 O O . LEU A 1 181 ? -9.493 0.026 5.007 1.00 95.69 181 LEU A O 1
ATOM 1350 N N . VAL A 1 182 ? -8.881 1.150 6.867 1.00 95.69 182 VAL A N 1
ATOM 1351 C CA . VAL A 1 182 ? -8.978 0.027 7.816 1.00 95.69 182 VAL A CA 1
ATOM 1352 C C . VAL A 1 182 ? -9.867 0.416 8.987 1.00 95.69 182 VAL A C 1
ATOM 1354 O O . VAL A 1 182 ? -10.921 -0.184 9.190 1.00 95.69 182 VAL A O 1
ATOM 1357 N N . ASP A 1 183 ? -9.444 1.437 9.729 1.00 93.88 183 ASP A N 1
ATOM 1358 C CA . ASP A 1 183 ? -10.098 1.870 10.952 1.00 93.88 183 ASP A CA 1
ATOM 1359 C C . ASP A 1 183 ? -9.966 3.378 11.190 1.00 93.88 183 ASP A C 1
ATOM 1361 O O . ASP A 1 183 ? -9.042 4.028 10.695 1.00 93.88 183 ASP A O 1
ATOM 1365 N N . ALA A 1 184 ? -10.927 3.920 11.936 1.00 94.25 184 ALA A N 1
ATOM 1366 C CA . ALA A 1 184 ? -10.903 5.252 12.521 1.00 94.25 184 ALA A CA 1
ATOM 1367 C C . ALA A 1 184 ? -11.381 5.153 13.975 1.00 94.25 184 ALA A C 1
ATOM 1369 O O . ALA A 1 184 ? -12.356 4.462 14.265 1.00 94.25 184 ALA A O 1
ATOM 1370 N N . ALA A 1 185 ? -10.708 5.841 14.894 1.00 92.19 185 ALA A N 1
ATOM 1371 C CA . ALA A 1 185 ? -11.058 5.832 16.311 1.00 92.19 185 ALA A CA 1
ATOM 1372 C C . ALA A 1 185 ? -11.279 7.245 16.835 1.00 92.19 185 ALA A C 1
ATOM 1374 O O . ALA A 1 185 ? -10.531 8.163 16.499 1.00 92.19 185 ALA A O 1
ATOM 1375 N N . VAL A 1 186 ? -12.286 7.395 17.694 1.00 90.06 186 VAL A N 1
ATOM 1376 C CA . VAL A 1 186 ? -12.556 8.640 18.415 1.00 90.06 186 VAL A CA 1
ATOM 1377 C C . VAL A 1 186 ? -11.847 8.571 19.756 1.00 90.06 186 VAL A C 1
ATOM 1379 O O . VAL A 1 186 ? -12.242 7.817 20.652 1.00 90.06 186 VAL A O 1
ATOM 1382 N N . HIS A 1 187 ? -10.790 9.366 19.872 1.00 85.06 187 HIS A N 1
ATOM 1383 C CA . HIS A 1 187 ? -9.996 9.510 21.084 1.00 85.06 187 HIS A CA 1
ATOM 1384 C C . HIS A 1 187 ? -10.453 10.740 21.873 1.00 85.06 187 HIS A C 1
ATOM 1386 O O . HIS A 1 187 ? -10.818 11.752 21.278 1.00 85.06 187 HIS A O 1
ATOM 1392 N N . THR A 1 188 ? -10.484 10.642 23.200 1.00 77.62 188 THR A N 1
ATOM 1393 C CA . THR A 1 188 ? -10.977 11.713 24.082 1.00 77.62 188 THR A CA 1
ATOM 1394 C C . THR A 1 188 ? -9.888 12.668 24.566 1.00 77.62 188 THR A C 1
ATOM 1396 O O . THR A 1 188 ? -10.210 13.653 25.225 1.00 77.62 188 THR A O 1
ATOM 1399 N N . ASP A 1 189 ? -8.615 12.377 24.301 1.00 72.12 189 ASP A N 1
ATOM 1400 C CA . ASP A 1 189 ? -7.501 13.248 24.678 1.00 72.12 189 ASP A CA 1
ATOM 1401 C C . ASP A 1 189 ? -7.247 14.299 23.589 1.00 72.12 189 ASP A C 1
ATOM 1403 O O . ASP A 1 189 ? -7.467 14.066 22.399 1.00 72.12 189 ASP A O 1
ATOM 1407 N N . THR A 1 190 ? -6.765 15.470 23.991 1.00 62.59 190 THR A N 1
ATOM 1408 C CA . THR A 1 190 ? -6.507 16.594 23.079 1.00 62.59 190 THR A CA 1
ATOM 1409 C C . THR A 1 190 ? -5.093 16.568 22.498 1.00 62.59 190 THR A C 1
ATOM 1411 O O . THR A 1 190 ? -4.799 17.329 21.573 1.00 62.59 190 THR A O 1
ATOM 1414 N N . PHE A 1 191 ? -4.211 15.688 22.992 1.00 57.56 191 PHE A N 1
ATOM 1415 C CA . PHE A 1 191 ? -2.816 15.620 22.558 1.00 57.56 191 PHE A CA 1
ATOM 1416 C C . PHE A 1 191 ? -2.514 14.426 21.640 1.00 57.56 191 PHE A C 1
ATOM 1418 O O . PHE A 1 191 ? -2.318 13.289 22.072 1.00 57.56 191 PHE A O 1
ATOM 1425 N N . ILE A 1 192 ? -2.369 14.706 20.343 1.00 59.91 192 ILE A N 1
ATOM 1426 C CA . ILE A 1 192 ? -1.913 13.731 19.343 1.00 59.91 192 ILE A CA 1
ATOM 1427 C C . ILE A 1 192 ? -0.378 13.724 19.340 1.00 59.91 192 ILE A C 1
ATOM 1429 O O . ILE A 1 192 ? 0.261 14.387 18.528 1.00 59.91 192 ILE A O 1
ATOM 1433 N N . GLY A 1 193 ? 0.220 12.994 20.282 1.00 59.22 193 GLY A N 1
ATOM 1434 C CA . GLY A 1 193 ? 1.672 12.808 20.360 1.00 59.22 193 GLY A CA 1
ATOM 1435 C C . GLY A 1 193 ? 2.204 11.865 19.271 1.00 59.22 193 GLY A C 1
ATOM 1436 O O . GLY A 1 193 ? 2.202 12.162 18.079 1.00 59.22 193 GLY A O 1
ATOM 1437 N N . SER A 1 194 ? 2.655 10.674 19.665 1.00 55.34 194 SER A N 1
ATOM 1438 C CA . SER A 1 194 ? 3.299 9.700 18.767 1.00 55.34 194 SER A CA 1
ATOM 1439 C C . SER A 1 194 ? 2.360 9.002 17.767 1.00 55.34 194 SER A C 1
ATOM 1441 O O . SER A 1 194 ? 2.787 8.064 17.093 1.00 55.34 194 SER A O 1
ATOM 1443 N N . LYS A 1 195 ? 1.084 9.411 17.684 1.00 63.41 195 LYS A N 1
ATOM 1444 C CA . LYS A 1 195 ? -0.019 8.716 16.983 1.00 63.41 195 LYS A CA 1
ATOM 1445 C C . LYS A 1 195 ? -0.261 7.266 17.445 1.00 63.41 195 LYS A C 1
ATOM 1447 O O . LYS A 1 195 ? -1.139 6.601 16.906 1.00 63.41 195 LYS A O 1
ATOM 1452 N N . ALA A 1 196 ? 0.498 6.769 18.423 1.00 62.72 196 ALA A N 1
ATOM 1453 C CA . ALA A 1 196 ? 0.284 5.467 19.034 1.00 62.72 196 ALA A CA 1
ATOM 1454 C C . ALA A 1 196 ? -0.775 5.584 20.135 1.00 62.72 196 ALA A C 1
ATOM 1456 O O . ALA A 1 196 ? -0.752 6.514 20.939 1.00 62.72 196 ALA A O 1
ATOM 1457 N N . ILE A 1 197 ? -1.688 4.619 20.166 1.00 65.88 197 ILE A N 1
ATOM 1458 C CA . ILE A 1 197 ? -2.694 4.491 21.217 1.00 65.88 197 ILE A CA 1
ATOM 1459 C C . ILE A 1 197 ? -2.034 3.779 22.399 1.00 65.88 197 ILE A C 1
ATOM 1461 O O . ILE A 1 197 ? -1.623 2.627 22.268 1.00 65.88 197 ILE A O 1
ATOM 1465 N N . TRP A 1 198 ? -1.939 4.466 23.537 1.00 68.31 198 TRP A N 1
ATOM 1466 C CA . TRP A 1 198 ? -1.325 3.929 24.759 1.00 68.31 198 TRP A CA 1
ATOM 1467 C C . TRP A 1 198 ? -2.347 3.402 25.766 1.00 68.31 198 TRP A C 1
ATOM 1469 O O . TRP A 1 198 ? -2.050 2.456 26.489 1.00 68.31 198 TRP A O 1
ATOM 1479 N N . SER A 1 199 ? -3.551 3.981 25.794 1.00 75.44 199 SER A N 1
ATOM 1480 C CA . SER A 1 199 ? -4.639 3.548 26.671 1.00 75.44 199 SER A CA 1
ATOM 1481 C C . SER A 1 199 ? -5.939 3.381 25.892 1.00 75.44 199 SER A C 1
ATOM 1483 O O . SER A 1 199 ? -6.398 4.304 25.219 1.00 75.44 199 SER A O 1
ATOM 1485 N N . MET A 1 200 ? -6.550 2.200 26.017 1.00 81.56 200 MET A N 1
ATOM 1486 C CA . MET A 1 200 ? -7.871 1.910 25.447 1.00 81.56 200 MET A CA 1
ATOM 1487 C C . MET A 1 200 ? -8.997 2.659 26.167 1.00 81.56 200 MET A C 1
ATOM 1489 O O . MET A 1 200 ? -10.057 2.843 25.581 1.00 81.56 200 MET A O 1
ATOM 1493 N N . GLU A 1 201 ? -8.772 3.129 27.398 1.00 83.06 201 GLU A N 1
ATOM 1494 C CA . GLU A 1 201 ? -9.765 3.895 28.172 1.00 83.06 201 GLU A CA 1
ATOM 1495 C C . GLU A 1 201 ? -10.078 5.253 27.536 1.00 83.06 201 GLU A C 1
ATOM 1497 O O . GLU A 1 201 ? -11.141 5.823 27.762 1.00 83.06 201 GLU A O 1
ATOM 1502 N N . GLN A 1 202 ? -9.158 5.763 26.717 1.00 83.50 202 GLN A N 1
ATOM 1503 C CA . GLN A 1 202 ? -9.306 7.033 26.014 1.00 83.50 202 GLN A CA 1
ATOM 1504 C C . GLN A 1 202 ? -10.008 6.887 24.654 1.00 83.50 202 GLN A C 1
ATOM 1506 O O . GLN A 1 202 ? -10.235 7.884 23.971 1.00 83.50 202 GLN A O 1
ATOM 1511 N N . ILE A 1 203 ? -10.332 5.664 24.220 1.00 88.38 203 ILE A N 1
ATOM 1512 C CA . ILE A 1 203 ? -11.088 5.435 22.988 1.00 88.38 203 ILE A CA 1
ATOM 1513 C C . ILE A 1 203 ? -12.558 5.279 23.346 1.00 88.38 203 ILE A C 1
ATOM 1515 O O . ILE A 1 203 ? -12.937 4.365 24.070 1.00 88.38 203 ILE A O 1
ATOM 1519 N N . SER A 1 204 ? -13.396 6.145 22.787 1.00 90.44 204 SER A N 1
ATOM 1520 C CA . SER A 1 204 ? -14.847 6.076 22.987 1.00 90.44 204 SER A CA 1
ATOM 1521 C C . SER A 1 204 ? -15.551 5.278 21.891 1.00 90.44 204 SER A C 1
ATOM 1523 O O . SER A 1 204 ? -16.519 4.567 22.162 1.00 90.44 204 SER A O 1
ATOM 1525 N N . GLN A 1 205 ? -15.071 5.388 20.650 1.00 94.19 205 GLN A N 1
ATOM 1526 C CA . GLN A 1 205 ? -15.684 4.761 19.481 1.00 94.19 205 GLN A CA 1
ATOM 1527 C C . GLN A 1 205 ? -14.621 4.269 18.499 1.00 94.19 205 GLN A C 1
ATOM 1529 O O . GLN A 1 205 ? -13.567 4.892 18.349 1.00 94.19 205 GLN A O 1
ATOM 1534 N N . ILE A 1 206 ? -14.920 3.167 17.812 1.00 95.31 206 ILE A N 1
ATOM 1535 C CA . ILE A 1 206 ? -14.102 2.606 16.732 1.00 95.31 206 ILE A CA 1
ATOM 1536 C C . ILE A 1 206 ? -15.001 2.327 15.527 1.00 95.31 206 ILE A C 1
ATOM 1538 O O . ILE A 1 206 ? -16.021 1.653 15.650 1.00 95.31 206 ILE A O 1
ATOM 1542 N N . PHE A 1 207 ? -14.582 2.791 14.358 1.00 96.88 207 PHE A N 1
ATOM 1543 C CA . PHE A 1 207 ? -15.198 2.525 13.064 1.00 96.88 207 PHE A CA 1
ATOM 1544 C C . PHE A 1 207 ? -14.244 1.667 12.239 1.00 96.88 207 PHE A C 1
ATOM 1546 O O . PHE A 1 207 ? -13.092 2.043 12.046 1.00 96.88 207 PHE A O 1
ATOM 1553 N N . LEU A 1 208 ? -14.707 0.519 11.750 1.00 97.19 208 LEU A N 1
ATOM 1554 C CA . LEU A 1 208 ? -13.902 -0.459 11.016 1.00 97.19 208 LEU A CA 1
ATOM 1555 C C . LEU A 1 208 ? -14.523 -0.711 9.641 1.00 97.19 208 LEU A C 1
ATOM 1557 O O . LEU A 1 208 ? -15.692 -1.080 9.554 1.00 97.19 208 LEU A O 1
ATOM 1561 N N . SER A 1 209 ? -13.750 -0.530 8.569 1.00 96.56 209 SER A N 1
ATOM 1562 C CA . SER A 1 209 ? -14.169 -0.882 7.201 1.00 96.56 209 SER A CA 1
ATOM 1563 C C . SER A 1 209 ? -13.874 -2.351 6.880 1.00 96.56 209 SER A C 1
ATOM 1565 O O . SER A 1 209 ? -14.376 -2.903 5.906 1.00 96.56 209 SER A O 1
ATOM 1567 N N . ARG A 1 210 ? -13.018 -2.975 7.695 1.00 96.38 210 ARG A N 1
ATOM 1568 C CA . ARG A 1 210 ? -12.624 -4.383 7.645 1.00 96.38 210 ARG A CA 1
ATOM 1569 C C . ARG A 1 210 ? -12.155 -4.828 9.025 1.00 96.38 210 ARG A C 1
ATOM 1571 O O . ARG A 1 210 ? -11.563 -4.044 9.767 1.00 96.38 210 ARG A O 1
ATOM 1578 N N . CYS A 1 211 ? -12.376 -6.092 9.356 1.00 96.19 211 CYS A N 1
ATOM 1579 C CA . CYS A 1 211 ? -11.912 -6.671 10.613 1.00 96.19 211 CYS A CA 1
ATOM 1580 C C . CYS A 1 211 ? -11.786 -8.187 10.497 1.00 96.19 211 CYS A C 1
ATOM 1582 O O . CYS A 1 211 ? -12.595 -8.835 9.832 1.00 96.19 211 CYS A O 1
ATOM 1584 N N . ARG A 1 212 ? -10.760 -8.760 11.127 1.00 94.50 212 ARG A N 1
ATOM 1585 C CA . ARG A 1 212 ? -10.562 -10.210 11.230 1.00 94.50 212 ARG A CA 1
ATOM 1586 C C . ARG A 1 212 ? -9.879 -10.540 12.558 1.00 94.50 212 ARG A C 1
ATOM 1588 O O . ARG A 1 212 ? -9.090 -9.722 13.035 1.00 94.50 212 ARG A O 1
ATOM 1595 N N . PRO A 1 213 ? -10.130 -11.721 13.145 1.00 94.12 213 PRO A N 1
ATOM 1596 C CA . PRO A 1 213 ? -9.516 -12.105 14.416 1.00 94.12 213 PRO A CA 1
ATOM 1597 C C . PRO A 1 213 ? -7.994 -12.296 14.322 1.00 94.12 213 PRO A C 1
ATOM 1599 O O . PRO A 1 213 ? -7.305 -12.128 15.320 1.00 94.12 213 PRO A O 1
ATOM 1602 N N . ASP A 1 214 ? -7.469 -12.614 13.134 1.00 91.69 214 ASP A N 1
ATOM 1603 C CA . ASP A 1 214 ? -6.038 -12.782 12.830 1.00 91.69 214 ASP A CA 1
ATOM 1604 C C . ASP A 1 214 ? -5.345 -11.476 12.389 1.00 91.69 214 ASP A C 1
ATOM 1606 O O . ASP A 1 214 ? -4.169 -11.484 12.028 1.00 91.69 214 ASP A O 1
ATOM 1610 N N . SER A 1 215 ? -6.069 -10.350 12.397 1.00 90.06 215 SER A N 1
ATOM 1611 C CA . SER A 1 215 ? -5.490 -9.022 12.175 1.00 90.06 215 SER A CA 1
ATOM 1612 C C . SER A 1 215 ? -4.863 -8.469 13.459 1.00 90.06 215 SER A C 1
ATOM 1614 O O . SER A 1 215 ? -4.707 -9.153 14.467 1.00 90.06 215 SER A O 1
ATOM 1616 N N . ILE A 1 216 ? -4.477 -7.201 13.425 1.00 86.06 216 ILE A N 1
ATOM 1617 C CA . ILE A 1 216 ? -3.769 -6.509 14.504 1.00 86.06 216 ILE A CA 1
ATOM 1618 C C . ILE A 1 216 ? -4.357 -5.112 14.714 1.00 86.06 216 ILE A C 1
ATOM 1620 O O . ILE A 1 216 ? -5.069 -4.580 13.858 1.00 86.06 216 ILE A O 1
ATOM 1624 N N . GLY A 1 217 ? -4.031 -4.492 15.849 1.00 87.88 217 GLY A N 1
ATOM 1625 C CA . GLY A 1 217 ? -4.546 -3.167 16.194 1.00 87.88 217 GLY A CA 1
ATOM 1626 C C . GLY A 1 217 ? -6.060 -3.178 16.422 1.00 87.88 217 GLY A C 1
ATOM 1627 O O . GLY A 1 217 ? -6.626 -4.185 16.845 1.00 87.88 217 GLY A O 1
ATOM 1628 N N . LEU A 1 218 ? -6.723 -2.058 16.134 1.00 90.69 218 LEU A N 1
ATOM 1629 C CA . LEU A 1 218 ? -8.158 -1.889 16.392 1.00 90.69 218 LEU A CA 1
ATOM 1630 C C . LEU A 1 218 ? -9.029 -2.835 15.556 1.00 90.69 218 LEU A C 1
ATOM 1632 O O . LEU A 1 218 ? -10.055 -3.316 16.033 1.00 90.69 218 LEU A O 1
ATOM 1636 N N . SER A 1 219 ? -8.583 -3.173 14.343 1.00 92.88 219 SER A N 1
ATOM 1637 C CA . SER A 1 219 ? -9.273 -4.135 13.477 1.00 92.88 219 SER A CA 1
ATOM 1638 C C . SER A 1 219 ? -9.412 -5.531 14.108 1.00 92.88 219 SER A C 1
ATOM 1640 O O . SER A 1 219 ? -10.403 -6.218 13.859 1.00 92.88 219 SER A O 1
ATOM 1642 N N . ALA A 1 220 ? -8.473 -5.938 14.972 1.00 93.88 220 ALA A N 1
ATOM 1643 C CA . ALA A 1 220 ? -8.522 -7.225 15.665 1.00 93.88 220 ALA A CA 1
ATOM 1644 C C . ALA A 1 220 ? -9.605 -7.269 16.754 1.00 93.88 220 ALA A C 1
ATOM 1646 O O . ALA A 1 220 ? -10.151 -8.339 17.016 1.00 93.88 220 ALA A O 1
ATOM 1647 N N . ILE A 1 221 ? -9.942 -6.115 17.352 1.00 93.94 221 ILE A N 1
ATOM 1648 C CA . ILE A 1 221 ? -10.998 -5.986 18.369 1.00 93.94 221 ILE A CA 1
ATOM 1649 C C . ILE A 1 221 ? -12.353 -6.301 17.737 1.00 93.94 221 ILE A C 1
ATOM 1651 O O . ILE A 1 221 ? -13.061 -7.187 18.207 1.00 93.94 221 ILE A O 1
ATOM 1655 N N . GLY A 1 222 ? -12.683 -5.638 16.622 1.00 95.25 222 GLY A N 1
ATOM 1656 C CA . GLY A 1 222 ? -13.890 -5.966 15.856 1.00 95.25 222 GLY A CA 1
ATOM 1657 C C . GLY A 1 222 ? -13.867 -7.392 15.309 1.00 95.25 222 GLY A C 1
ATOM 1658 O O . GLY A 1 222 ? -14.898 -8.058 15.285 1.00 95.25 222 GLY A O 1
ATOM 1659 N N . GLY A 1 223 ? -12.672 -7.887 14.969 1.00 96.06 223 GLY A N 1
ATOM 1660 C CA . GLY A 1 223 ? -12.423 -9.257 14.528 1.00 96.06 223 GLY A CA 1
ATOM 1661 C C . GLY A 1 223 ? -12.872 -10.342 15.510 1.00 96.06 223 GLY A C 1
ATOM 1662 O O . GLY A 1 223 ? -13.183 -11.448 15.075 1.00 96.06 223 GLY A O 1
ATOM 1663 N N . GLN A 1 224 ? -12.941 -10.034 16.811 1.00 95.75 224 GLN A N 1
ATOM 1664 C CA . GLN A 1 224 ? -13.459 -10.957 17.831 1.00 95.75 224 GLN A CA 1
ATOM 1665 C C . GLN A 1 224 ? -14.985 -11.102 17.790 1.00 95.75 224 GLN A C 1
ATOM 1667 O O . GLN A 1 224 ? -15.523 -12.068 18.323 1.00 95.75 224 GLN A O 1
ATOM 1672 N N . LEU A 1 225 ? -15.688 -10.142 17.185 1.00 95.75 225 LEU A N 1
ATOM 1673 C CA . LEU A 1 225 ? -17.149 -10.127 17.101 1.00 95.75 225 LEU A CA 1
ATOM 1674 C C . LEU A 1 225 ? -17.629 -10.651 15.750 1.00 95.75 225 LEU A C 1
ATOM 1676 O O . LEU A 1 225 ? -18.560 -11.451 15.679 1.00 95.75 225 LEU A O 1
ATOM 1680 N N . CYS A 1 226 ? -16.998 -10.199 14.668 1.00 96.19 226 CYS A N 1
ATOM 1681 C CA . CYS A 1 226 ? -17.286 -10.666 13.322 1.00 96.19 226 CYS A CA 1
ATOM 1682 C C . CYS A 1 226 ? -16.084 -10.473 12.392 1.00 96.19 226 CYS A C 1
ATOM 1684 O O . CYS A 1 226 ? -15.134 -9.748 12.685 1.00 96.19 226 CYS A O 1
ATOM 1686 N N . THR A 1 227 ? -16.138 -11.128 11.235 1.00 96.62 227 THR A N 1
ATOM 1687 C CA . THR A 1 227 ? -15.193 -10.890 10.143 1.00 96.62 227 THR A CA 1
ATOM 1688 C C . THR A 1 227 ? -15.863 -10.048 9.064 1.00 96.62 227 THR A C 1
ATOM 1690 O O . THR A 1 227 ? -16.927 -10.422 8.581 1.00 96.62 227 THR A O 1
ATOM 1693 N N . ILE A 1 228 ? -15.222 -8.943 8.677 1.00 96.69 228 ILE A N 1
ATOM 1694 C CA . ILE A 1 228 ? -15.597 -8.116 7.525 1.00 96.69 228 ILE A CA 1
ATOM 1695 C C . ILE A 1 228 ? -14.455 -8.174 6.515 1.00 96.69 228 ILE A C 1
ATOM 1697 O O . ILE A 1 228 ? -13.344 -7.697 6.772 1.00 96.69 228 ILE A O 1
ATOM 1701 N N . SER A 1 229 ? -14.731 -8.781 5.364 1.00 94.94 229 SER A N 1
ATOM 1702 C CA . SER A 1 229 ? -13.787 -8.896 4.256 1.00 94.94 229 SER A CA 1
ATOM 1703 C C . SER A 1 229 ? -13.556 -7.545 3.564 1.00 94.94 229 SER A C 1
ATOM 1705 O O . SER A 1 229 ? -14.501 -6.775 3.407 1.00 94.94 229 SER A O 1
ATOM 1707 N N . PRO A 1 230 ? -12.352 -7.283 3.010 1.00 93.50 230 PRO A N 1
ATOM 1708 C CA . PRO A 1 230 ? -12.075 -6.108 2.174 1.00 93.50 230 PRO A CA 1
ATOM 1709 C C . PRO A 1 230 ? -13.023 -5.890 0.982 1.00 93.50 230 PRO A C 1
ATOM 1711 O O . PRO A 1 230 ? -12.997 -4.821 0.380 1.00 93.50 230 PRO A O 1
ATOM 1714 N N . ARG A 1 231 ? -13.806 -6.904 0.592 1.00 94.19 231 ARG A N 1
ATOM 1715 C CA . ARG A 1 231 ? -14.767 -6.845 -0.524 1.00 94.19 231 ARG A CA 1
ATOM 1716 C C . ARG A 1 231 ? -16.202 -6.546 -0.088 1.00 94.19 231 ARG A C 1
ATOM 1718 O O . ARG A 1 231 ? -17.041 -6.262 -0.939 1.00 94.19 231 ARG A O 1
ATOM 1725 N N . GLU A 1 232 ? -16.505 -6.643 1.202 1.00 93.88 232 GLU A N 1
ATOM 1726 C CA . GLU A 1 232 ? -17.860 -6.450 1.713 1.00 93.88 232 GLU A CA 1
ATOM 1727 C C . GLU A 1 232 ? -18.153 -4.967 1.910 1.00 93.88 232 GLU A C 1
ATOM 1729 O O . GLU A 1 232 ? -17.443 -4.297 2.644 1.00 93.88 232 GLU A O 1
ATOM 1734 N N . GLN A 1 233 ? -19.232 -4.456 1.316 1.00 90.69 233 GLN A N 1
ATOM 1735 C CA . GLN A 1 233 ? -19.689 -3.072 1.513 1.00 90.69 233 GLN A CA 1
ATOM 1736 C C . GLN A 1 233 ? -20.412 -2.916 2.860 1.00 90.69 233 GLN A C 1
ATOM 1738 O O . GLN A 1 233 ? -21.601 -2.611 2.921 1.00 90.69 233 GLN A O 1
ATOM 1743 N N . LYS A 1 234 ? -19.698 -3.205 3.949 1.00 92.56 234 LYS A N 1
ATOM 1744 C CA . LYS A 1 234 ? -20.167 -3.116 5.333 1.00 92.56 234 LYS A CA 1
ATOM 1745 C C . LYS A 1 234 ? -19.091 -2.455 6.186 1.00 92.56 234 LYS A C 1
ATOM 1747 O O . LYS A 1 234 ? -17.907 -2.536 5.876 1.00 92.56 234 LYS A O 1
ATOM 1752 N N . GLY A 1 235 ? -19.515 -1.840 7.280 1.00 94.69 235 GLY A N 1
ATOM 1753 C CA . GLY A 1 235 ? -18.627 -1.363 8.330 1.00 94.69 235 GLY A CA 1
ATOM 1754 C C . GLY A 1 235 ? -19.111 -1.840 9.692 1.00 94.69 235 GLY A C 1
ATOM 1755 O O . GLY A 1 235 ? -20.270 -2.226 9.847 1.00 94.69 235 GLY A O 1
ATOM 1756 N N . LEU A 1 236 ? -18.221 -1.807 10.677 1.00 96.69 236 LEU A N 1
ATOM 1757 C CA . LEU A 1 236 ? -18.531 -2.088 12.073 1.00 96.69 236 LEU A CA 1
ATOM 1758 C C . LEU A 1 236 ? -18.256 -0.838 12.903 1.00 96.69 236 LEU A C 1
ATOM 1760 O O . LEU A 1 236 ? -17.157 -0.291 12.859 1.00 96.69 236 LEU A O 1
ATOM 1764 N N . HIS A 1 237 ? -19.258 -0.405 13.659 1.00 97.06 237 HIS A N 1
ATOM 1765 C CA . HIS A 1 237 ? -19.125 0.649 14.653 1.00 97.06 237 HIS A CA 1
ATOM 1766 C C . HIS A 1 237 ? -19.191 0.024 16.047 1.00 97.06 237 HIS A C 1
ATOM 1768 O O . HIS A 1 237 ? -20.149 -0.675 16.376 1.00 97.06 237 HIS A O 1
ATOM 1774 N N . LEU A 1 238 ? -18.162 0.272 16.851 1.00 95.44 238 LEU A N 1
ATOM 1775 C CA . LEU A 1 238 ? -18.067 -0.154 18.238 1.00 95.44 238 LEU A CA 1
ATOM 1776 C C . LEU A 1 238 ? -18.110 1.069 19.143 1.00 95.44 238 LEU A C 1
ATOM 1778 O O . LEU A 1 238 ? -17.260 1.949 19.023 1.00 95.44 238 LEU A O 1
ATOM 1782 N N . VAL A 1 239 ? -19.053 1.073 20.080 1.00 94.00 239 VAL A N 1
ATOM 1783 C CA . VAL A 1 239 ? -19.067 2.006 21.208 1.00 94.00 239 VAL A CA 1
ATOM 1784 C C . VAL A 1 239 ? -18.432 1.293 22.390 1.00 94.00 239 VAL A C 1
ATOM 1786 O O . VAL A 1 239 ? -18.923 0.250 22.827 1.00 94.00 239 VAL A O 1
ATOM 1789 N N . LEU A 1 240 ? -17.318 1.825 22.884 1.00 88.62 240 LEU A N 1
ATOM 1790 C CA . LEU A 1 240 ? -16.611 1.235 24.012 1.00 88.62 240 LEU A CA 1
ATOM 1791 C C . LEU A 1 240 ? -17.206 1.761 25.321 1.00 88.62 240 LEU A C 1
ATOM 1793 O O . LEU A 1 240 ? -17.399 2.964 25.500 1.00 88.62 240 LEU A O 1
ATOM 1797 N N . GLY A 1 241 ? -17.522 0.843 26.235 1.00 80.94 241 GLY A N 1
ATOM 1798 C CA . GLY A 1 241 ? -17.977 1.197 27.576 1.00 80.94 241 GLY A CA 1
ATOM 1799 C C . GLY A 1 241 ? -16.855 1.844 28.388 1.00 80.94 241 GLY A C 1
ATOM 1800 O O . GLY A 1 241 ? -15.686 1.488 28.238 1.00 80.94 241 GLY A O 1
ATOM 1801 N N . LYS A 1 242 ? -17.217 2.769 29.281 1.00 67.88 242 LYS A N 1
ATOM 1802 C CA . LYS A 1 242 ? -16.308 3.215 30.343 1.00 67.88 242 LYS A CA 1
ATOM 1803 C C . LYS A 1 242 ? -16.195 2.079 31.362 1.00 67.88 242 LYS A C 1
ATOM 1805 O O . LYS A 1 242 ? -17.227 1.534 31.755 1.00 67.88 242 LYS A O 1
ATOM 1810 N N . LYS A 1 243 ? -14.968 1.693 31.716 1.00 56.22 243 LYS A N 1
ATOM 1811 C CA . LYS A 1 243 ? -14.743 0.832 32.883 1.00 56.22 243 LYS A CA 1
ATOM 1812 C C . LYS A 1 243 ? -15.135 1.562 34.161 1.00 56.22 243 LYS A C 1
ATOM 1814 O O . LYS A 1 243 ? -14.951 2.799 34.197 1.00 56.22 243 LYS A O 1
#

Nearest PDB structures (foldseek):
  3ot5-assembly6_D  TM=5.235E-01  e=5.882E-02  Listeria monocytogenes EGD-e
  4mca-assembly1_B  TM=4.467E-01  e=3.327E-02  Serratia plymuthica A30
  3jzd-assembly1_B  TM=4.749E-01  e=8.600E-02  Cupriavidus pinatubonensis JMP134
  5b1y-assembly1_A  TM=3.519E-01  e=5.521E-02  Aeropyrum pernix K1
  8z0g-assembly1_A  TM=5.575E-01  e=1.082E+00  Escherichia coli O157:H7

Solvent-accessible surface area (backbone atoms only — not comparable to full-atom values): 13567 Å² total; per-residue (Å²): 130,32,28,32,26,39,41,62,52,83,70,43,56,67,58,69,62,48,80,80,36,96,60,70,74,41,50,64,64,54,50,18,54,42,48,30,37,20,51,61,20,22,56,74,36,66,38,38,34,36,40,29,47,61,50,98,80,35,43,68,68,57,23,48,61,94,53,94,62,84,50,45,78,40,68,49,100,63,82,64,79,88,51,76,62,46,50,26,54,39,29,37,53,30,48,76,72,57,28,48,20,34,39,34,40,18,41,43,71,52,46,43,42,25,55,75,40,31,74,88,42,50,72,49,42,32,37,40,49,84,88,50,81,72,32,43,86,67,63,36,32,61,50,18,35,55,50,18,28,42,34,52,63,77,40,58,62,83,81,77,53,80,80,60,45,59,47,78,39,58,50,98,88,66,49,80,73,50,68,27,66,41,57,50,70,46,62,75,70,91,74,83,70,90,78,67,87,88,56,74,88,43,40,48,34,38,40,25,28,28,21,30,61,87,50,64,73,73,33,21,61,51,13,73,78,45,74,41,51,62,76,42,94,55,70,48,78,44,78,52,78,84,130